Protein AF-A0A0Q4DIH9-F1 (afdb_monomer_lite)

Secondary structure (DSSP, 8-state):
----GGGSTTHHHHHHHHT------GGGGGG-THHHHHHHHHHHHHS-HHHHHHHHHHHHHHHHHHHHHHHHT-TTS-HHHHHHHHHHHHHIIIII-TTTHHHHHHHHHHHHHHHTT---GGGGGHHHH-GGGHHHHHHHHH-SS---HHHHHHHHHHHHHHHHHHTSGGGHHHHHHHHHHH-HHHHHHTT--HHHHHHHHHHHHHHHHHHHH-HHHHSSHHHHHHHHHHHHHHHH-HHHHHHHHHHHHHHHHH----S--TTHHHHHHHHHHHHHHHHHHHHHHHH--GGG--

pLDDT: mean 79.72, std 13.12, range [27.97, 95.06]

Radius of gyration: 20.09 Å; chains: 1; bounding box: 52×41×60 Å

Foldseek 3Di:
DPDPLVPAPCSVVLVVLLPDPDDDDPLVLQVQVPSSVQLVVLCVVPVDSVRSVVVLLVVQQVVLVVLLVVLCPDPLFAPLLSLVCCLPPSCCSNRHCSQQNNLLSLLLVQLLQLLVVHGDVVSVCSSSSHVLNVLSVVCVVQDLAADDPVLVVVLVVVVVVVVVVCPDPSNVVVVVVLCCQQPPVNVVVPDPDVVLVVVVVVLVVVLVVCCVQPVSLCRTRSNVSLVVVLVVCCVRGSVSSVVSCSSNSSSNSSNRHPDDTPCSVVSNVVSVVVSVVSCCVVVCVVPCPCVVVD

Structure (mmCIF, N/CA/C/O backbone):
data_AF-A0A0Q4DIH9-F1
#
_entry.id   AF-A0A0Q4DIH9-F1
#
loop_
_atom_site.group_PDB
_atom_site.id
_atom_site.type_symbol
_atom_site.label_atom_id
_atom_site.label_alt_id
_atom_site.label_comp_id
_atom_site.label_asym_id
_atom_site.label_entity_id
_atom_site.label_seq_id
_atom_site.pdbx_PDB_ins_code
_atom_site.Cartn_x
_atom_site.Cartn_y
_atom_site.Cartn_z
_atom_site.occupancy
_atom_site.B_iso_or_equiv
_atom_site.auth_seq_id
_atom_site.auth_comp_id
_atom_site.auth_asym_id
_atom_site.auth_atom_id
_atom_site.pdbx_PDB_model_num
ATOM 1 N N . MET A 1 1 ? -9.907 -10.651 -21.185 1.00 45.25 1 MET A N 1
ATOM 2 C CA . MET A 1 1 ? -9.807 -9.178 -21.120 1.00 45.25 1 MET A CA 1
ATOM 3 C C . MET A 1 1 ? -8.574 -8.772 -21.918 1.00 45.25 1 MET A C 1
ATOM 5 O O . MET A 1 1 ? -7.475 -9.070 -21.475 1.00 45.25 1 MET A O 1
ATOM 9 N N . TYR A 1 2 ? -8.739 -8.213 -23.121 1.00 49.97 2 TYR A N 1
ATOM 10 C CA . TYR A 1 2 ? -7.622 -7.632 -23.875 1.00 49.97 2 TYR A CA 1
ATOM 11 C C . TYR A 1 2 ? -7.426 -6.210 -23.349 1.00 49.97 2 TYR A C 1
ATOM 13 O O . TYR A 1 2 ? -8.190 -5.311 -23.691 1.00 49.97 2 TYR A O 1
ATOM 21 N N . VAL A 1 3 ? -6.485 -6.028 -22.424 1.00 56.38 3 VAL A N 1
ATOM 22 C CA . VAL A 1 3 ? -6.078 -4.688 -21.993 1.00 56.38 3 VAL A CA 1
ATOM 23 C C . VAL A 1 3 ? -4.979 -4.263 -22.962 1.00 56.38 3 VAL A C 1
ATOM 25 O O . VAL A 1 3 ? -3.927 -4.898 -22.940 1.00 56.38 3 VAL A O 1
ATOM 28 N N . PRO A 1 4 ? -5.193 -3.259 -23.833 1.00 66.31 4 PRO A N 1
ATOM 29 C CA . PRO A 1 4 ? -4.124 -2.747 -24.682 1.00 66.31 4 PRO A CA 1
ATOM 30 C C . PRO A 1 4 ? -3.031 -2.190 -23.767 1.00 66.31 4 PRO A C 1
ATOM 32 O O . PRO A 1 4 ? -3.212 -1.147 -23.135 1.00 66.31 4 PRO A O 1
ATOM 35 N N . ILE A 1 5 ? -1.937 -2.939 -23.638 1.00 70.31 5 ILE A N 1
ATOM 36 C CA . ILE A 1 5 ? -0.861 -2.688 -22.674 1.00 70.31 5 ILE A CA 1
ATOM 37 C C . ILE A 1 5 ? -0.244 -1.307 -22.904 1.00 70.31 5 ILE A C 1
ATOM 39 O O . ILE A 1 5 ? 0.128 -0.629 -21.949 1.00 70.31 5 ILE A O 1
ATOM 43 N N . GLU A 1 6 ? -0.227 -0.864 -24.160 1.00 71.69 6 GLU A N 1
ATOM 44 C CA . GLU A 1 6 ? 0.251 0.444 -24.595 1.00 71.69 6 GLU A CA 1
ATOM 45 C C . GLU A 1 6 ? -0.554 1.611 -23.999 1.00 71.69 6 GLU A C 1
ATOM 47 O O . GLU A 1 6 ? -0.061 2.732 -23.949 1.00 71.69 6 GLU A O 1
ATOM 52 N N . LYS A 1 7 ? -1.790 1.368 -23.537 1.00 69.06 7 LYS A N 1
ATOM 53 C CA . LYS A 1 7 ? -2.630 2.384 -22.881 1.00 69.06 7 LYS A CA 1
ATOM 54 C C . LYS A 1 7 ? -2.443 2.437 -21.363 1.00 69.06 7 LYS A C 1
ATOM 56 O O . LYS A 1 7 ? -3.123 3.222 -20.703 1.00 69.06 7 LYS A O 1
ATOM 61 N N . ASN A 1 8 ? -1.581 1.599 -20.785 1.00 70.38 8 ASN A N 1
ATOM 62 C CA . ASN A 1 8 ? -1.275 1.689 -19.362 1.00 70.38 8 ASN A CA 1
ATOM 63 C C . ASN A 1 8 ? -0.457 2.961 -19.080 1.00 70.38 8 ASN A C 1
ATOM 65 O O . ASN A 1 8 ? 0.531 3.231 -19.753 1.00 70.38 8 ASN A O 1
ATOM 69 N N . ALA A 1 9 ? -0.840 3.705 -18.043 1.00 67.69 9 ALA A N 1
ATOM 70 C CA . ALA A 1 9 ? -0.116 4.880 -17.568 1.00 67.69 9 ALA A CA 1
ATOM 71 C C . ALA A 1 9 ? 1.365 4.604 -17.231 1.00 67.69 9 ALA A C 1
ATOM 73 O O . ALA A 1 9 ? 2.198 5.481 -17.421 1.00 67.69 9 ALA A O 1
ATOM 74 N N . ASP A 1 10 ? 1.703 3.391 -16.780 1.00 70.31 10 ASP A N 1
ATOM 75 C CA . ASP A 1 10 ? 3.080 2.997 -16.447 1.00 70.31 10 ASP A CA 1
ATOM 76 C C . ASP A 1 10 ? 3.806 2.285 -17.610 1.00 70.31 10 ASP A C 1
ATOM 78 O O . ASP A 1 10 ? 4.927 1.801 -17.441 1.00 70.31 10 ASP A O 1
ATOM 82 N N . TYR A 1 11 ? 3.193 2.220 -18.799 1.00 73.12 11 TYR A N 1
ATOM 83 C CA . TYR A 1 11 ? 3.706 1.471 -19.947 1.00 73.12 11 TYR A CA 1
ATOM 84 C C . TYR A 1 11 ? 5.120 1.887 -20.371 1.00 73.12 11 TYR A C 1
ATOM 86 O O . TYR A 1 11 ? 6.000 1.034 -20.466 1.00 73.12 11 TYR A O 1
ATOM 94 N N . GLU A 1 12 ? 5.370 3.185 -20.564 1.00 70.06 12 GLU A N 1
ATOM 95 C CA . GLU A 1 12 ? 6.708 3.691 -20.913 1.00 70.06 12 GLU A CA 1
ATOM 96 C C . GLU A 1 12 ? 7.739 3.339 -19.835 1.00 70.06 12 GLU A C 1
ATOM 98 O O . GLU A 1 12 ? 8.869 2.949 -20.129 1.00 70.06 12 GLU A O 1
ATOM 103 N N . GLY A 1 13 ? 7.316 3.386 -18.568 1.00 72.25 13 GLY A N 1
ATOM 104 C CA . GLY A 1 13 ? 8.122 2.942 -17.441 1.00 72.25 13 GLY A CA 1
ATOM 105 C C . GLY A 1 13 ? 8.535 1.475 -17.563 1.00 72.25 13 GLY A C 1
ATOM 106 O O . GLY A 1 13 ? 9.668 1.150 -17.226 1.00 72.25 13 GLY A O 1
ATOM 107 N N . TYR A 1 14 ? 7.659 0.603 -18.067 1.00 75.94 14 TYR A N 1
ATOM 108 C CA . TYR A 1 14 ? 7.954 -0.814 -18.308 1.00 75.94 14 TYR A CA 1
ATOM 109 C C . TYR A 1 14 ? 8.863 -1.047 -19.514 1.00 75.94 14 TYR A C 1
ATOM 111 O O . TYR A 1 14 ? 9.762 -1.886 -19.434 1.00 75.94 14 TYR A O 1
ATOM 119 N N . VAL A 1 15 ? 8.681 -0.283 -20.594 1.00 74.69 15 VAL A N 1
ATOM 120 C CA . VAL A 1 15 ? 9.543 -0.352 -21.787 1.00 74.69 15 VAL A CA 1
ATOM 121 C C . VAL A 1 15 ? 10.984 0.063 -21.456 1.00 74.69 15 VAL A C 1
ATOM 123 O O . VAL A 1 15 ? 11.944 -0.535 -21.935 1.00 74.69 15 VAL A O 1
ATOM 126 N N . ASN A 1 16 ? 11.174 1.026 -20.555 1.00 74.50 16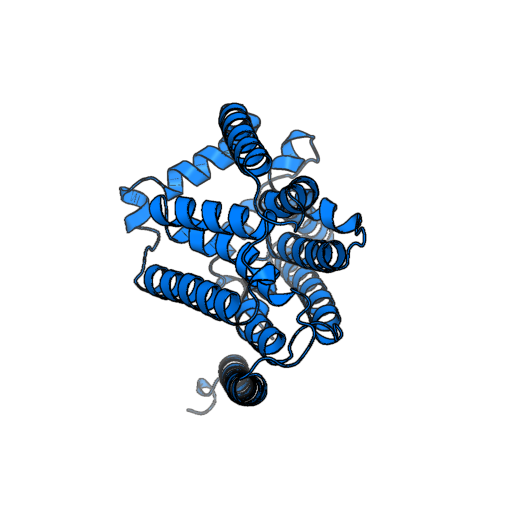 ASN A N 1
ATOM 127 C CA . ASN A 1 16 ? 12.518 1.448 -20.150 1.00 74.50 16 ASN A CA 1
ATOM 128 C C . ASN A 1 16 ? 13.324 0.342 -19.439 1.00 74.50 16 ASN A C 1
ATOM 130 O O . ASN A 1 16 ? 14.552 0.345 -19.503 1.00 74.50 16 ASN A O 1
ATOM 134 N N . PHE A 1 17 ? 12.662 -0.629 -18.799 1.00 71.25 17 PHE A N 1
ATOM 135 C CA . PHE A 1 17 ? 13.344 -1.783 -18.195 1.00 71.25 17 PHE A CA 1
ATOM 136 C C . PHE A 1 17 ? 13.747 -2.847 -19.210 1.00 71.25 17 PHE A C 1
ATOM 138 O O . PHE A 1 17 ? 14.588 -3.684 -18.900 1.00 71.25 17 PHE A O 1
ATOM 145 N N . THR A 1 18 ? 13.177 -2.831 -20.415 1.00 66.06 18 THR A N 1
ATOM 146 C CA . THR A 1 18 ? 13.419 -3.885 -21.406 1.00 66.06 18 THR A CA 1
ATOM 147 C C . THR A 1 18 ? 14.813 -3.809 -22.021 1.00 66.06 18 THR A C 1
ATOM 149 O O . THR A 1 18 ? 15.332 -4.811 -22.498 1.00 66.06 18 THR A O 1
ATOM 152 N N . PHE A 1 19 ? 15.445 -2.636 -21.961 1.00 65.00 19 PHE A N 1
ATOM 153 C CA . PHE A 1 19 ? 16.810 -2.413 -22.442 1.00 65.00 19 PHE A CA 1
ATOM 154 C C . PHE A 1 19 ? 17.869 -2.540 -21.337 1.00 65.00 19 PHE A C 1
ATOM 156 O O . PHE A 1 19 ? 19.054 -2.325 -21.588 1.00 65.00 19 PHE A O 1
ATOM 163 N N . GLN A 1 20 ? 17.465 -2.878 -20.108 1.00 65.69 20 GLN A N 1
ATOM 164 C CA . GLN A 1 20 ? 18.384 -3.056 -18.990 1.00 65.69 20 GLN A CA 1
ATOM 165 C C . GLN A 1 20 ? 18.729 -4.539 -18.832 1.00 65.69 20 GLN A C 1
ATOM 167 O O . GLN A 1 20 ? 17.926 -5.339 -18.345 1.00 65.69 20 GLN A O 1
ATOM 172 N N . ASN A 1 21 ? 19.960 -4.908 -19.200 1.00 63.50 21 ASN A N 1
ATOM 173 C CA . ASN A 1 21 ? 20.512 -6.210 -18.839 1.00 63.50 21 ASN A CA 1
ATOM 174 C C . ASN A 1 21 ? 20.638 -6.280 -17.316 1.00 63.50 21 ASN A C 1
ATOM 176 O O . ASN A 1 21 ? 21.511 -5.659 -16.711 1.00 63.50 21 ASN A O 1
ATOM 180 N N . TYR A 1 22 ? 19.715 -7.008 -16.695 1.00 65.62 22 TYR A N 1
ATOM 181 C CA . TYR A 1 22 ? 19.663 -7.126 -15.250 1.00 65.62 22 TYR A CA 1
ATOM 182 C C . TYR A 1 22 ? 20.579 -8.257 -14.780 1.00 65.62 22 TYR A C 1
ATOM 184 O O . TYR A 1 22 ? 20.315 -9.431 -15.051 1.00 65.62 22 TYR A O 1
ATOM 192 N N . HIS A 1 23 ? 21.618 -7.902 -14.027 1.00 66.06 23 HIS A N 1
ATOM 193 C CA . HIS A 1 23 ? 22.456 -8.843 -13.291 1.00 66.06 23 HIS A CA 1
ATOM 194 C C . HIS A 1 23 ? 22.128 -8.756 -11.800 1.00 66.06 23 HIS A C 1
ATOM 196 O O . HIS A 1 23 ? 21.978 -7.667 -11.244 1.00 66.06 23 HIS A O 1
ATOM 202 N N . PHE A 1 24 ? 21.985 -9.911 -11.145 1.00 65.81 24 PHE A N 1
ATOM 203 C CA . PHE A 1 24 ? 21.699 -9.945 -9.715 1.00 65.81 24 PHE A CA 1
ATOM 204 C C . PHE A 1 24 ? 22.951 -9.542 -8.925 1.00 65.81 24 PHE A C 1
ATOM 206 O O . PHE A 1 24 ? 23.850 -10.347 -8.700 1.00 65.81 24 PHE A O 1
ATOM 213 N N . GLU A 1 25 ? 22.995 -8.282 -8.503 1.00 71.81 25 GLU A N 1
ATOM 214 C CA . GLU A 1 25 ? 24.029 -7.722 -7.631 1.00 71.81 25 GLU A CA 1
ATOM 215 C C . GLU A 1 25 ? 23.433 -7.292 -6.286 1.00 71.81 25 GLU A C 1
ATOM 217 O O . GLU A 1 25 ? 22.249 -6.981 -6.186 1.00 71.81 25 GLU A O 1
ATOM 222 N N . LEU A 1 26 ? 24.237 -7.183 -5.228 1.00 65.81 26 LEU A N 1
ATOM 223 C CA . LEU A 1 26 ? 23.725 -6.776 -3.910 1.00 65.81 26 LEU A CA 1
ATOM 224 C C . LEU A 1 26 ? 23.048 -5.388 -3.941 1.00 65.81 26 LEU A C 1
ATOM 226 O O . LEU A 1 26 ? 22.044 -5.159 -3.270 1.00 65.81 26 LEU A O 1
ATOM 230 N N . LYS A 1 27 ? 23.555 -4.485 -4.789 1.00 63.78 27 LYS A N 1
ATOM 231 C CA . LYS A 1 27 ? 22.980 -3.151 -5.041 1.00 63.78 27 LYS A CA 1
ATOM 232 C C . LYS A 1 27 ? 21.608 -3.232 -5.713 1.00 63.78 27 LYS A C 1
ATOM 234 O O . LYS A 1 27 ? 20.743 -2.399 -5.463 1.00 63.78 27 LYS A O 1
ATOM 239 N N . SER A 1 28 ? 21.401 -4.271 -6.517 1.00 64.62 28 SER A N 1
ATOM 240 C CA . SER A 1 28 ? 20.190 -4.474 -7.305 1.00 64.62 28 SER A CA 1
ATOM 241 C C . SER A 1 28 ? 18.970 -4.860 -6.446 1.00 64.62 28 SER A C 1
ATOM 243 O O . SER A 1 28 ? 17.827 -4.596 -6.809 1.00 64.62 28 SER A O 1
ATOM 245 N N . ILE A 1 29 ? 19.201 -5.363 -5.224 1.00 67.62 29 ILE A N 1
ATOM 246 C CA . ILE A 1 29 ? 18.146 -5.609 -4.224 1.00 67.62 29 ILE A CA 1
ATOM 247 C C . ILE A 1 29 ? 17.411 -4.307 -3.858 1.00 67.62 29 ILE A C 1
ATOM 249 O O . ILE A 1 29 ? 16.200 -4.312 -3.647 1.00 67.62 29 ILE A O 1
ATOM 253 N N . PHE A 1 30 ? 18.121 -3.176 -3.832 1.00 62.78 30 PHE A N 1
ATOM 254 C CA . PHE A 1 30 ? 17.555 -1.864 -3.504 1.00 62.78 30 PHE A CA 1
ATOM 255 C C . PHE A 1 30 ? 16.935 -1.150 -4.718 1.00 62.78 30 PHE A C 1
ATOM 257 O O . PHE A 1 30 ? 16.317 -0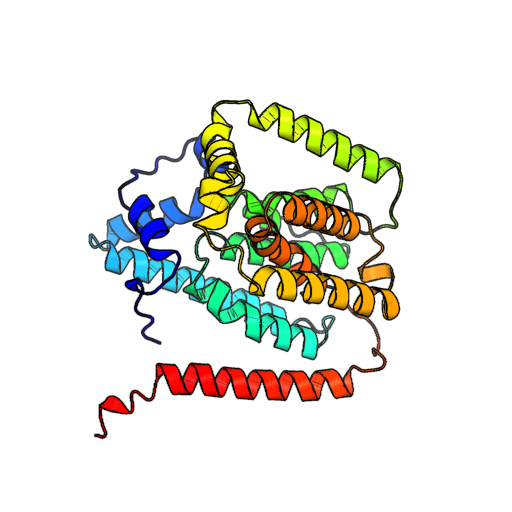.093 -4.566 1.00 62.78 30 PHE A O 1
ATOM 264 N N . SER A 1 31 ? 17.067 -1.724 -5.919 1.00 61.31 31 SER A N 1
ATOM 265 C CA . SER A 1 31 ? 16.578 -1.160 -7.181 1.00 61.31 31 SER A CA 1
ATOM 266 C C . SER A 1 31 ? 15.328 -1.862 -7.725 1.00 61.31 31 SER A C 1
ATOM 268 O O . SER A 1 31 ? 15.080 -1.793 -8.924 1.00 61.31 31 SER A O 1
ATOM 270 N N . GLU A 1 32 ? 14.530 -2.507 -6.860 1.00 69.88 32 GLU A N 1
ATOM 271 C CA . GLU A 1 32 ? 13.291 -3.224 -7.228 1.00 69.88 32 GLU A CA 1
ATOM 272 C C . GLU A 1 32 ? 13.553 -4.418 -8.182 1.00 69.88 32 GLU A C 1
ATOM 274 O O . GLU A 1 32 ? 13.127 -4.410 -9.340 1.00 69.88 32 GLU A O 1
ATOM 279 N N . PRO A 1 33 ? 14.251 -5.473 -7.720 1.00 71.50 33 PRO A N 1
ATOM 280 C CA . PRO A 1 33 ? 14.844 -6.495 -8.586 1.00 71.50 33 PRO A CA 1
ATOM 281 C C . PRO A 1 33 ? 13.804 -7.393 -9.277 1.00 71.50 33 PRO A C 1
ATOM 283 O O . PRO A 1 33 ? 14.079 -7.991 -10.314 1.00 71.50 33 PRO A O 1
ATOM 286 N N . TYR A 1 34 ? 12.597 -7.499 -8.713 1.00 78.19 34 TYR A N 1
ATOM 287 C CA . TYR A 1 34 ? 11.561 -8.433 -9.154 1.00 78.19 34 TYR A CA 1
ATOM 288 C C . TYR A 1 34 ? 11.105 -8.202 -10.595 1.00 78.19 34 TYR A C 1
ATOM 290 O O . TYR A 1 34 ? 11.066 -9.141 -11.390 1.00 78.19 34 TYR A O 1
ATOM 298 N N . PHE A 1 35 ? 10.747 -6.963 -10.937 1.00 82.12 35 PHE A N 1
ATOM 299 C CA . PHE A 1 35 ? 10.139 -6.683 -12.235 1.00 82.12 35 PHE A CA 1
ATOM 300 C C . PHE A 1 35 ? 11.129 -6.893 -13.394 1.00 82.12 35 PHE A C 1
ATOM 302 O O . PHE A 1 35 ? 10.786 -7.644 -14.309 1.00 82.12 35 PHE A O 1
ATOM 309 N N . PRO A 1 36 ? 12.364 -6.346 -13.350 1.00 80.62 36 PRO A N 1
ATOM 310 C CA . PRO A 1 36 ? 13.363 -6.605 -14.386 1.00 80.62 36 PRO A CA 1
ATOM 311 C C . PRO A 1 36 ? 13.749 -8.083 -14.482 1.00 80.62 36 PRO A C 1
ATOM 313 O O . PRO A 1 36 ? 13.925 -8.600 -15.582 1.00 80.62 36 PRO A O 1
ATOM 316 N N . LEU A 1 37 ? 13.840 -8.792 -13.350 1.00 83.38 37 LEU A N 1
ATOM 317 C CA . LEU A 1 37 ? 14.213 -10.206 -13.334 1.00 83.38 37 LEU A CA 1
ATOM 318 C C . LEU A 1 37 ? 13.170 -11.078 -14.037 1.00 83.38 37 LEU A C 1
ATOM 320 O O . LEU A 1 37 ? 13.535 -11.912 -14.865 1.00 83.38 37 LEU A O 1
ATOM 324 N N . ILE A 1 38 ? 11.879 -10.879 -13.752 1.00 85.81 38 ILE A N 1
ATOM 325 C CA . ILE A 1 38 ? 10.817 -11.631 -14.434 1.00 85.81 38 ILE A CA 1
ATOM 326 C C . ILE A 1 38 ? 10.734 -11.228 -15.901 1.00 85.81 38 ILE A C 1
ATOM 328 O O . ILE A 1 38 ? 10.637 -12.110 -16.752 1.00 85.81 38 ILE A O 1
ATOM 332 N N . LEU A 1 39 ? 10.804 -9.931 -16.211 1.00 86.94 39 LEU A N 1
ATOM 333 C CA . LEU A 1 39 ? 10.743 -9.457 -17.592 1.00 86.94 39 LEU A CA 1
ATOM 334 C C . LEU A 1 39 ? 11.872 -10.065 -18.437 1.00 86.94 39 LEU A C 1
ATOM 336 O O . LEU A 1 39 ? 11.596 -10.632 -19.491 1.00 86.94 39 LEU A O 1
ATOM 340 N N . ASN A 1 40 ? 13.111 -10.044 -17.941 1.00 85.31 40 ASN A N 1
ATOM 341 C CA . ASN A 1 40 ? 14.264 -10.624 -18.633 1.00 85.31 40 ASN A CA 1
ATOM 342 C C . ASN A 1 40 ? 14.168 -12.150 -18.741 1.00 85.31 40 ASN A C 1
ATOM 344 O O . ASN A 1 40 ? 14.503 -12.717 -19.782 1.00 85.31 40 ASN A O 1
ATOM 348 N N . ALA A 1 41 ? 13.666 -12.826 -17.702 1.00 87.62 41 ALA A N 1
ATOM 349 C CA . ALA A 1 41 ? 13.411 -14.261 -17.762 1.00 87.62 41 ALA A CA 1
ATOM 350 C C . ALA A 1 41 ? 12.379 -14.600 -18.847 1.00 87.62 41 ALA A C 1
ATOM 352 O O . ALA A 1 41 ? 12.625 -15.488 -19.657 1.00 87.62 41 ALA A O 1
ATOM 353 N N . MET A 1 42 ? 11.255 -13.880 -18.909 1.00 90.00 42 MET A N 1
ATOM 354 C CA . MET A 1 42 ? 10.220 -14.094 -19.926 1.00 90.00 42 MET A CA 1
ATOM 355 C C . MET A 1 42 ? 10.712 -13.730 -21.329 1.00 90.00 42 MET A C 1
ATOM 357 O O . MET A 1 42 ? 10.411 -14.442 -22.287 1.00 90.00 42 MET A O 1
ATOM 361 N N . PHE A 1 43 ? 11.514 -12.672 -21.460 1.00 88.62 43 PHE A N 1
ATOM 362 C CA . PHE A 1 43 ? 12.126 -12.283 -22.727 1.00 88.62 43 PHE A CA 1
ATOM 363 C C . PHE A 1 43 ? 13.069 -13.365 -23.260 1.00 88.62 43 PHE A C 1
ATOM 365 O O . PHE A 1 43 ? 13.009 -13.694 -24.440 1.00 88.62 43 PHE A O 1
ATOM 372 N N . LYS A 1 44 ? 13.855 -14.014 -22.389 1.00 88.00 44 LYS A N 1
ATOM 373 C CA . LYS A 1 44 ? 14.716 -15.142 -22.779 1.00 88.00 44 LYS A CA 1
ATOM 374 C C . LYS A 1 44 ? 13.938 -16.284 -23.451 1.00 88.00 44 LYS A C 1
ATOM 376 O O . LYS A 1 44 ? 14.481 -16.935 -24.341 1.00 88.00 44 LYS A O 1
ATOM 381 N N . TYR A 1 45 ? 12.690 -16.528 -23.049 1.00 89.00 45 TYR A N 1
ATOM 382 C CA . TYR A 1 45 ? 11.851 -17.578 -23.641 1.00 89.00 45 TYR A CA 1
ATOM 383 C C . TYR A 1 45 ? 11.050 -17.109 -24.858 1.00 89.00 45 TYR A C 1
ATOM 385 O O . TYR A 1 45 ? 10.871 -17.877 -25.795 1.00 89.00 45 TYR A O 1
ATOM 393 N N . THR A 1 46 ? 10.552 -15.873 -24.840 1.00 89.69 46 THR A N 1
ATOM 394 C CA . THR A 1 46 ? 9.643 -15.356 -25.878 1.00 89.69 46 THR A CA 1
ATOM 395 C C . THR A 1 46 ? 10.370 -14.713 -27.054 1.00 89.69 46 THR A C 1
ATOM 397 O O . THR A 1 46 ? 9.838 -14.718 -28.157 1.00 89.69 46 THR A O 1
ATOM 400 N N . GLN A 1 47 ? 11.564 -14.153 -26.828 1.00 88.06 47 GLN A N 1
ATOM 401 C CA . GLN A 1 47 ? 12.331 -13.358 -27.799 1.00 88.06 47 GLN A CA 1
ATOM 402 C C . GLN A 1 47 ? 11.545 -12.168 -28.393 1.00 88.06 47 GLN A C 1
ATOM 404 O O . GLN A 1 47 ? 11.947 -11.578 -29.391 1.00 88.06 47 GLN A O 1
ATOM 409 N N . ASP A 1 48 ? 10.438 -11.781 -27.752 1.00 88.19 48 ASP A N 1
ATOM 410 C CA . ASP A 1 48 ? 9.560 -10.680 -28.134 1.00 88.19 48 ASP A CA 1
ATOM 411 C C . ASP A 1 48 ? 9.160 -9.928 -26.861 1.00 88.19 48 ASP A C 1
ATOM 413 O O . ASP A 1 48 ? 8.605 -10.496 -25.917 1.00 88.19 48 ASP A O 1
ATOM 417 N N . TRP A 1 49 ? 9.452 -8.630 -26.812 1.00 83.19 49 TRP A N 1
ATOM 418 C CA . TRP A 1 49 ? 9.233 -7.833 -25.609 1.00 83.19 49 TRP A CA 1
ATOM 419 C C . TRP A 1 49 ? 7.752 -7.625 -25.276 1.00 83.19 49 TRP A C 1
ATOM 421 O O . TRP A 1 49 ? 7.403 -7.547 -24.096 1.00 83.19 49 TRP A O 1
ATOM 431 N N . LYS A 1 50 ? 6.865 -7.564 -26.277 1.00 85.25 50 LYS A N 1
ATOM 432 C CA . LYS A 1 50 ? 5.420 -7.454 -26.043 1.00 85.25 50 LYS A CA 1
ATOM 433 C C . LYS A 1 50 ? 4.903 -8.742 -25.431 1.00 85.25 50 LYS A C 1
ATOM 435 O O . LYS A 1 50 ? 4.094 -8.697 -24.507 1.00 85.25 50 LYS A O 1
ATOM 440 N N . GLN A 1 51 ? 5.367 -9.889 -25.918 1.00 88.06 51 GLN A N 1
ATOM 441 C CA . GLN A 1 51 ? 5.007 -11.188 -25.355 1.00 88.06 51 GLN A CA 1
ATOM 442 C C . GLN A 1 51 ? 5.579 -11.372 -23.944 1.00 88.06 51 GLN A C 1
ATOM 444 O O . GLN A 1 51 ? 4.853 -11.799 -23.046 1.00 88.06 51 GLN A O 1
ATOM 449 N N . ALA A 1 52 ? 6.831 -10.971 -23.709 1.00 88.50 52 ALA A N 1
ATOM 450 C CA . ALA A 1 52 ? 7.437 -10.983 -22.380 1.00 88.50 52 ALA A CA 1
ATOM 451 C C . ALA A 1 52 ? 6.656 -10.110 -21.387 1.00 88.50 52 ALA A C 1
ATOM 453 O O . ALA A 1 52 ? 6.352 -10.544 -20.275 1.00 88.50 52 ALA A O 1
ATOM 454 N N . LEU A 1 53 ? 6.270 -8.899 -21.800 1.00 86.44 53 LEU A N 1
ATOM 455 C CA . LEU A 1 53 ? 5.471 -8.000 -20.976 1.00 86.44 53 LEU A CA 1
ATOM 456 C C . LEU A 1 53 ? 4.079 -8.589 -20.708 1.00 86.44 53 LEU A C 1
ATOM 458 O O . LEU A 1 53 ? 3.660 -8.629 -19.554 1.00 86.44 53 LEU A O 1
ATOM 462 N N . ASN A 1 54 ? 3.396 -9.135 -21.721 1.00 86.25 54 ASN A N 1
ATOM 463 C CA . ASN A 1 54 ? 2.131 -9.866 -21.547 1.00 86.25 54 ASN A CA 1
ATOM 464 C C . ASN A 1 54 ? 2.242 -10.992 -20.504 1.00 86.25 54 ASN A C 1
ATOM 466 O O . ASN A 1 54 ? 1.351 -11.150 -19.667 1.00 86.25 54 ASN A O 1
ATOM 470 N N . ALA A 1 55 ? 3.343 -11.747 -20.505 1.00 87.94 55 ALA A N 1
ATOM 471 C CA . ALA A 1 55 ? 3.590 -12.772 -19.496 1.00 87.94 55 ALA A CA 1
ATOM 472 C C . ALA A 1 55 ? 3.728 -12.174 -18.083 1.00 87.94 55 ALA A C 1
ATOM 474 O O . ALA A 1 55 ? 3.156 -12.714 -17.135 1.00 87.94 55 ALA A O 1
ATOM 475 N N . VAL A 1 56 ? 4.401 -11.028 -17.924 1.00 88.44 56 VAL A N 1
ATOM 476 C CA . VAL A 1 56 ? 4.471 -10.310 -16.634 1.00 88.44 56 VAL A CA 1
ATOM 477 C C . VAL A 1 56 ? 3.080 -9.869 -16.166 1.00 88.44 56 VAL A C 1
ATOM 479 O O . VAL A 1 56 ? 2.732 -10.075 -15.000 1.00 88.44 56 VAL A O 1
ATOM 482 N N . TYR A 1 57 ? 2.257 -9.319 -17.065 1.00 86.62 57 TYR A N 1
ATOM 483 C CA . TYR A 1 57 ? 0.858 -8.984 -16.775 1.00 86.62 57 TYR A CA 1
ATOM 484 C C . TYR A 1 57 ? 0.076 -10.208 -16.294 1.00 86.62 57 TYR A C 1
ATOM 486 O O . TYR A 1 57 ? -0.654 -10.128 -15.307 1.00 86.62 57 TYR A O 1
ATOM 494 N N . PHE A 1 58 ? 0.252 -11.352 -16.954 1.00 87.56 58 PHE A N 1
ATOM 495 C CA . PHE A 1 58 ? -0.416 -12.592 -16.578 1.00 87.56 58 PHE A CA 1
ATOM 496 C C . PHE A 1 58 ? 0.028 -13.106 -15.199 1.00 87.56 58 PHE A C 1
ATOM 498 O O . PHE A 1 58 ? -0.817 -13.434 -14.366 1.00 87.56 58 PHE A O 1
ATOM 505 N N . ILE A 1 59 ? 1.332 -13.104 -14.904 1.00 89.44 59 ILE A N 1
ATOM 506 C CA . ILE A 1 59 ? 1.867 -13.479 -13.582 1.00 89.44 59 ILE A CA 1
ATOM 507 C C . ILE A 1 59 ? 1.287 -12.575 -12.490 1.00 89.44 59 ILE A C 1
ATOM 509 O O . ILE A 1 59 ? 0.856 -13.044 -11.430 1.00 89.44 59 ILE A O 1
ATOM 513 N N . ASN A 1 60 ? 1.237 -11.270 -12.750 1.00 89.06 60 ASN A N 1
ATOM 514 C CA . ASN A 1 60 ? 0.685 -10.311 -11.809 1.00 89.06 60 ASN A CA 1
ATOM 515 C C . ASN A 1 60 ? -0.838 -10.466 -11.640 1.00 89.06 60 ASN A C 1
ATOM 517 O O . ASN A 1 60 ? -1.348 -10.354 -10.524 1.00 89.06 60 ASN A O 1
ATOM 521 N N . PHE A 1 61 ? -1.563 -10.820 -12.704 1.00 89.50 61 PHE A N 1
ATOM 522 C CA . PHE A 1 61 ? -2.979 -11.180 -12.639 1.00 89.50 61 PHE A CA 1
ATOM 523 C C . PHE A 1 61 ? -3.236 -12.414 -11.771 1.00 89.50 61 PHE A C 1
ATOM 525 O O . PHE A 1 61 ? -4.135 -12.397 -10.924 1.00 89.50 61 PHE A O 1
ATOM 532 N N . LEU A 1 62 ? -2.427 -13.466 -11.922 1.00 91.50 62 LEU A N 1
ATOM 533 C CA . LEU A 1 62 ? -2.516 -14.658 -11.075 1.00 91.50 62 LEU A CA 1
ATOM 534 C C . LEU A 1 62 ? -2.238 -14.313 -9.609 1.00 91.50 62 LEU A C 1
ATOM 536 O O . LEU A 1 62 ? -3.006 -14.693 -8.726 1.00 91.50 62 LEU A O 1
ATOM 540 N N . SER A 1 63 ? -1.191 -13.526 -9.358 1.00 90.75 63 SER A N 1
ATOM 541 C CA . SER A 1 63 ? -0.805 -13.084 -8.012 1.00 90.75 63 SER A CA 1
ATOM 542 C C . SER A 1 63 ? -1.911 -12.254 -7.350 1.00 90.75 63 SER A C 1
ATOM 544 O O . SER A 1 63 ? -2.276 -12.498 -6.197 1.00 90.75 63 SER A O 1
ATOM 546 N N . SER A 1 64 ? -2.513 -11.335 -8.110 1.00 92.12 64 SER A N 1
ATOM 547 C CA . SER A 1 64 ? -3.665 -10.535 -7.683 1.00 92.12 64 SER A CA 1
ATOM 548 C C . SER A 1 64 ? -4.862 -11.424 -7.356 1.00 92.12 64 SER A C 1
ATOM 550 O O . SER A 1 64 ? -5.470 -11.290 -6.295 1.00 92.12 64 SER A O 1
ATOM 552 N N . SER A 1 65 ? -5.171 -12.387 -8.223 1.00 91.88 65 SER A N 1
ATOM 553 C CA . SER A 1 65 ? -6.280 -13.324 -8.021 1.00 91.88 65 SER A CA 1
ATOM 554 C C . SER A 1 65 ? -6.102 -14.140 -6.740 1.00 91.88 65 SER A C 1
ATOM 556 O O . SER A 1 65 ? -7.025 -14.211 -5.931 1.00 91.88 65 SER A O 1
ATOM 558 N N . VAL A 1 66 ? -4.902 -14.677 -6.493 1.00 94.56 66 VAL A N 1
ATOM 559 C CA . VAL A 1 66 ? -4.580 -15.395 -5.247 1.00 94.56 66 VAL A CA 1
ATOM 560 C C . VAL A 1 66 ? -4.803 -14.503 -4.025 1.00 94.56 66 VAL A C 1
ATOM 562 O O . VAL A 1 66 ? -5.441 -14.935 -3.060 1.00 94.56 66 VAL A O 1
ATOM 565 N N . PHE A 1 67 ? -4.336 -13.252 -4.067 1.00 94.56 67 PHE A N 1
ATOM 566 C CA . PHE A 1 67 ? -4.525 -12.298 -2.977 1.00 94.56 67 PHE A CA 1
ATOM 567 C C . PHE A 1 67 ? -6.013 -12.019 -2.705 1.00 94.56 67 PHE A C 1
ATOM 569 O O . PHE A 1 67 ? -6.460 -12.139 -1.563 1.00 94.56 67 PHE A O 1
ATOM 576 N N . TYR A 1 68 ? -6.813 -11.694 -3.726 1.00 93.88 68 TYR A N 1
ATOM 577 C CA . TYR A 1 68 ? -8.227 -11.361 -3.516 1.00 93.88 68 TYR A CA 1
ATOM 578 C C . TYR A 1 68 ? -9.078 -12.569 -3.137 1.00 93.88 68 TYR A C 1
ATOM 580 O O . TYR A 1 68 ? -9.983 -12.423 -2.316 1.00 93.88 68 TYR A O 1
ATOM 588 N N . ILE A 1 69 ? -8.767 -13.763 -3.651 1.00 94.56 69 ILE A N 1
ATOM 589 C CA . ILE A 1 69 ? -9.394 -15.009 -3.199 1.00 94.56 69 ILE A CA 1
ATOM 590 C C . ILE A 1 69 ? -9.094 -15.212 -1.711 1.00 94.56 69 ILE A C 1
ATOM 592 O O . ILE A 1 69 ? -10.015 -15.366 -0.906 1.00 94.56 69 ILE A O 1
ATOM 596 N N . TRP A 1 70 ? -7.821 -15.137 -1.308 1.00 95.06 70 TRP A N 1
ATOM 597 C CA . TRP A 1 70 ? -7.440 -15.236 0.102 1.00 95.06 70 TRP A CA 1
ATOM 598 C C . TRP A 1 70 ? -8.163 -14.204 0.975 1.00 95.06 70 TRP A C 1
ATOM 600 O O . TRP A 1 70 ? -8.631 -14.552 2.067 1.00 95.06 70 TRP A O 1
ATOM 610 N N . PHE A 1 71 ? -8.265 -12.961 0.499 1.00 94.31 71 PHE A N 1
ATOM 611 C CA . PHE A 1 71 ? -8.891 -11.848 1.204 1.00 94.31 71 PHE A CA 1
ATOM 612 C C . PHE A 1 71 ? -10.410 -12.038 1.338 1.00 94.31 71 PHE A C 1
ATOM 614 O O . PHE A 1 71 ? -10.976 -11.820 2.415 1.00 94.31 71 PHE A O 1
ATOM 621 N N . ALA A 1 72 ? -11.068 -12.546 0.292 1.00 92.88 72 ALA A N 1
ATOM 622 C CA . ALA A 1 72 ? -12.488 -12.885 0.301 1.00 92.88 72 ALA A CA 1
ATOM 623 C C . ALA A 1 72 ? -12.820 -13.897 1.410 1.00 92.88 72 ALA A C 1
ATOM 625 O O . ALA A 1 72 ? -13.789 -13.698 2.151 1.00 92.88 72 ALA A O 1
ATOM 626 N N . TYR A 1 73 ? -11.965 -14.903 1.618 1.00 93.81 73 TYR A N 1
ATOM 627 C CA . TYR A 1 73 ? -12.155 -15.934 2.645 1.00 93.81 73 TYR A CA 1
ATOM 628 C C . TYR A 1 73 ? -11.870 -15.484 4.093 1.00 93.81 73 TYR A C 1
ATOM 630 O O . TYR A 1 73 ? -12.187 -16.222 5.029 1.00 93.81 73 TYR A O 1
ATOM 638 N N . ARG A 1 74 ? -11.316 -14.285 4.337 1.00 92.06 74 ARG A N 1
ATOM 639 C CA . ARG A 1 74 ? -11.021 -13.811 5.708 1.00 92.06 74 ARG A CA 1
ATOM 640 C C . ARG A 1 74 ? -12.298 -13.452 6.474 1.00 92.06 74 ARG A C 1
ATOM 642 O O . ARG A 1 74 ? -12.878 -12.398 6.238 1.00 92.06 74 ARG A O 1
ATOM 649 N N . ARG A 1 75 ? -12.754 -14.286 7.409 1.00 87.62 75 ARG A N 1
ATOM 650 C CA . ARG A 1 75 ? -14.002 -14.033 8.167 1.00 87.62 75 ARG A CA 1
ATOM 651 C C . ARG A 1 75 ? -13.916 -12.838 9.124 1.00 87.62 75 ARG A C 1
ATOM 653 O O . ARG A 1 75 ? -14.933 -12.209 9.391 1.00 87.62 75 ARG A O 1
ATOM 660 N N . ASP A 1 76 ? -12.711 -12.499 9.571 1.00 87.38 76 ASP A N 1
ATOM 661 C CA . ASP A 1 76 ? -12.467 -11.436 10.557 1.00 87.38 76 ASP A CA 1
ATOM 662 C C . ASP A 1 76 ? -12.493 -10.021 9.951 1.00 87.38 76 ASP A C 1
ATOM 664 O O . ASP A 1 76 ? -12.453 -9.022 10.669 1.00 87.38 76 ASP A O 1
ATOM 668 N N . VAL A 1 77 ? -12.593 -9.923 8.623 1.00 88.62 77 VAL A N 1
ATOM 669 C CA . VAL A 1 77 ? -12.657 -8.662 7.878 1.00 88.62 77 VAL A CA 1
ATOM 670 C C . VAL A 1 77 ? -14.087 -8.400 7.409 1.00 88.62 77 VAL A C 1
ATOM 672 O O . VAL A 1 77 ? -14.772 -9.294 6.902 1.00 88.62 77 VAL A O 1
ATOM 675 N N . LYS A 1 78 ? -14.538 -7.146 7.524 1.00 87.12 78 LYS A N 1
ATOM 676 C CA . LYS A 1 78 ? -15.890 -6.741 7.120 1.00 87.12 78 LYS A CA 1
ATOM 677 C C . LYS A 1 78 ? -16.113 -6.863 5.622 1.00 87.12 78 LYS A C 1
ATOM 679 O O . LYS A 1 78 ? -15.277 -6.470 4.818 1.00 87.12 78 LYS A O 1
ATOM 684 N N . TYR A 1 79 ? -17.299 -7.342 5.259 1.00 88.25 79 TYR A N 1
ATOM 685 C CA . TYR A 1 79 ? -17.679 -7.569 3.869 1.00 88.25 79 TYR A CA 1
ATOM 686 C C . TYR A 1 79 ? -17.628 -6.290 3.022 1.00 88.25 79 TYR A C 1
ATOM 688 O O . TYR A 1 79 ? -16.964 -6.278 1.991 1.00 88.25 79 TYR A O 1
ATOM 696 N N . TRP A 1 80 ? -18.229 -5.189 3.486 1.00 84.75 80 TRP A N 1
ATOM 697 C CA . TRP A 1 80 ? -18.176 -3.916 2.762 1.00 84.75 80 TRP A CA 1
ATOM 698 C C . TRP A 1 80 ? -16.754 -3.372 2.569 1.00 84.75 80 TRP A C 1
ATOM 700 O O . TRP A 1 80 ? -16.470 -2.790 1.528 1.00 84.75 80 TRP A O 1
ATOM 710 N N . ILE A 1 81 ? -15.849 -3.600 3.529 1.00 87.31 81 ILE A N 1
ATOM 711 C CA . ILE A 1 81 ? -14.435 -3.219 3.407 1.00 87.31 81 ILE A CA 1
ATOM 712 C C . ILE A 1 81 ? -13.772 -4.031 2.295 1.00 87.31 81 ILE A C 1
ATOM 714 O O . ILE A 1 81 ? -13.034 -3.472 1.487 1.00 87.31 81 ILE A O 1
ATOM 718 N N . LYS A 1 82 ? -14.075 -5.334 2.210 1.00 90.12 82 LYS A N 1
ATOM 719 C CA . LYS A 1 82 ? -13.562 -6.184 1.131 1.00 90.12 82 LYS A CA 1
ATOM 720 C C . LYS A 1 82 ? -14.029 -5.716 -0.234 1.00 90.12 82 LYS A C 1
ATOM 722 O O . LYS A 1 82 ? -13.218 -5.635 -1.148 1.00 90.12 82 LYS A O 1
ATOM 727 N N . ILE A 1 83 ? -15.319 -5.401 -0.348 1.00 86.38 83 ILE A N 1
ATOM 728 C CA . ILE A 1 83 ? -15.904 -4.902 -1.589 1.00 86.38 83 ILE A CA 1
ATOM 729 C C . ILE A 1 83 ? -15.257 -3.581 -1.992 1.00 86.38 83 ILE A C 1
ATOM 731 O O . ILE A 1 83 ? -14.792 -3.462 -3.120 1.00 86.38 83 ILE A O 1
ATOM 735 N N . LEU A 1 84 ? -15.206 -2.613 -1.073 1.00 83.38 84 LEU A N 1
ATOM 736 C CA . LEU A 1 84 ? -14.591 -1.310 -1.307 1.00 83.38 84 LEU A CA 1
ATOM 737 C C . LEU A 1 84 ? -13.150 -1.486 -1.790 1.00 83.38 84 LEU A C 1
ATOM 739 O O . LEU A 1 84 ? -12.767 -0.953 -2.827 1.00 83.38 84 LEU A O 1
ATOM 743 N N . PHE A 1 85 ? -12.364 -2.276 -1.061 1.00 88.12 85 PHE A N 1
ATOM 744 C CA . PHE A 1 85 ? -10.978 -2.511 -1.417 1.00 88.12 85 PHE A CA 1
ATOM 745 C C . PHE A 1 85 ? -10.859 -3.167 -2.793 1.00 88.12 85 PHE A C 1
ATOM 747 O O . PHE A 1 85 ? -10.143 -2.643 -3.639 1.00 88.12 85 PHE A O 1
ATOM 754 N N . PHE A 1 86 ? -11.595 -4.248 -3.058 1.00 88.44 86 PHE A N 1
ATOM 755 C CA . PHE A 1 86 ? -11.591 -4.926 -4.356 1.00 88.44 86 PHE A CA 1
ATOM 756 C C . PHE A 1 86 ? -11.954 -3.972 -5.499 1.00 88.44 86 PHE A C 1
ATOM 758 O O . PHE A 1 86 ? -11.219 -3.878 -6.477 1.00 88.44 86 PHE A O 1
ATOM 765 N N . ALA A 1 87 ? -13.031 -3.208 -5.343 1.00 81.44 87 ALA A N 1
ATOM 766 C CA . ALA A 1 87 ? -13.537 -2.301 -6.363 1.00 81.44 87 ALA A CA 1
ATOM 767 C C . ALA A 1 87 ? -12.520 -1.222 -6.775 1.00 81.44 87 ALA A C 1
ATOM 769 O O . ALA A 1 87 ? -12.409 -0.906 -7.957 1.00 81.44 87 ALA A O 1
ATOM 770 N N . PHE A 1 88 ? -11.756 -0.686 -5.820 1.00 76.94 88 PHE A N 1
ATOM 771 C CA . PHE A 1 88 ? -10.782 0.376 -6.086 1.00 76.94 88 PHE A CA 1
ATOM 772 C C . PHE A 1 88 ? -9.377 -0.130 -6.414 1.00 76.94 88 PHE A C 1
ATOM 774 O O . PHE A 1 88 ? -8.622 0.575 -7.079 1.00 76.94 88 PHE A O 1
ATOM 781 N N . SER A 1 89 ? -9.005 -1.325 -5.952 1.00 84.69 89 SER A N 1
ATOM 782 C CA . SER A 1 89 ? -7.626 -1.809 -6.073 1.00 84.69 89 SER A CA 1
ATOM 783 C C . SER A 1 89 ? -7.437 -2.940 -7.079 1.00 84.69 89 SER A C 1
ATOM 785 O O . SER A 1 89 ? -6.319 -3.104 -7.553 1.00 84.69 89 SER A O 1
ATOM 787 N N . TYR A 1 90 ? -8.486 -3.680 -7.467 1.00 84.56 90 TYR A N 1
ATOM 788 C CA . TYR A 1 90 ? -8.325 -4.857 -8.328 1.00 84.56 90 TYR A CA 1
ATOM 789 C C . TYR A 1 90 ? -7.711 -4.502 -9.680 1.00 84.56 90 TYR A C 1
ATOM 791 O O . TYR A 1 90 ? -6.651 -5.019 -10.013 1.00 84.56 90 TYR A O 1
ATOM 799 N N . ILE A 1 91 ? -8.318 -3.585 -10.438 1.00 80.56 91 ILE A N 1
ATOM 800 C CA . ILE A 1 91 ? -7.797 -3.191 -11.758 1.00 80.56 91 ILE A CA 1
ATOM 801 C C . ILE A 1 91 ? -6.411 -2.559 -11.632 1.00 80.56 91 ILE A C 1
ATOM 803 O O . ILE A 1 91 ? -5.504 -2.909 -12.386 1.00 80.56 91 ILE A O 1
ATOM 807 N N . LEU A 1 92 ? -6.232 -1.688 -10.639 1.00 82.38 92 LEU A N 1
ATOM 808 C CA . LEU A 1 92 ? -4.966 -1.013 -10.394 1.00 82.38 92 LEU A CA 1
ATOM 809 C C . LEU A 1 92 ? -3.835 -2.015 -10.137 1.00 82.38 92 LEU A C 1
ATOM 811 O O . LEU A 1 92 ? -2.805 -1.961 -10.804 1.00 82.38 92 LEU A O 1
ATOM 815 N N . PHE A 1 93 ? -4.019 -2.927 -9.183 1.00 85.62 93 PHE A N 1
ATOM 816 C CA . PHE A 1 93 ? -2.986 -3.887 -8.814 1.00 85.62 93 PHE A CA 1
ATOM 817 C C . PHE A 1 93 ? -2.821 -5.000 -9.832 1.00 85.62 93 PHE A C 1
ATOM 819 O O . PHE A 1 93 ? -1.740 -5.551 -9.952 1.00 85.62 93 PHE A O 1
ATOM 826 N N . THR A 1 94 ? -3.856 -5.322 -10.596 1.00 82.50 94 THR A N 1
ATOM 827 C CA . THR A 1 94 ? -3.780 -6.377 -11.605 1.00 82.50 94 THR A CA 1
ATOM 828 C C . THR A 1 94 ? -3.081 -5.885 -12.869 1.00 82.50 94 THR A C 1
ATOM 830 O O . THR A 1 94 ? -2.246 -6.600 -13.423 1.00 82.50 94 THR A O 1
ATOM 833 N N . TYR A 1 95 ? -3.394 -4.664 -13.308 1.00 77.00 95 TYR A N 1
ATOM 834 C CA . TYR A 1 95 ? -3.016 -4.183 -14.634 1.00 77.00 95 TYR A CA 1
ATOM 835 C C . TYR A 1 95 ? -2.190 -2.904 -14.622 1.00 77.00 95 TYR A C 1
ATOM 837 O O . TYR A 1 95 ? -1.396 -2.733 -15.530 1.00 77.00 95 TYR A O 1
ATOM 845 N N . THR A 1 96 ? -2.325 -2.010 -13.643 1.00 76.44 96 THR A N 1
ATOM 846 C CA . THR A 1 96 ? -1.621 -0.718 -13.684 1.00 76.44 96 THR A CA 1
ATOM 847 C C . THR A 1 96 ? -0.244 -0.801 -13.046 1.00 76.44 96 THR A C 1
ATOM 849 O O . THR A 1 96 ? 0.734 -0.597 -13.754 1.00 76.44 96 THR A O 1
ATOM 852 N N . VAL A 1 97 ? -0.150 -1.141 -11.755 1.00 78.94 97 VAL A N 1
ATOM 853 C CA . VAL A 1 97 ? 1.080 -1.013 -10.944 1.00 78.94 97 VAL A CA 1
ATOM 854 C C . VAL A 1 97 ? 1.802 -2.352 -10.751 1.00 78.94 97 VAL A C 1
ATOM 856 O O . VAL A 1 97 ? 2.013 -2.827 -9.633 1.00 78.94 97 VAL A O 1
ATOM 859 N N . LEU A 1 98 ? 2.198 -2.985 -11.855 1.00 80.25 98 LEU A N 1
ATOM 860 C CA . LEU A 1 98 ? 2.792 -4.331 -11.884 1.00 80.25 98 LEU A CA 1
ATOM 861 C C . LEU A 1 98 ? 4.040 -4.469 -10.998 1.00 80.25 98 LEU A C 1
ATOM 863 O O . LEU A 1 98 ? 4.244 -5.500 -10.362 1.00 80.25 98 LEU A O 1
ATOM 867 N N . ARG A 1 99 ? 4.862 -3.415 -10.926 1.00 79.31 99 ARG A N 1
ATOM 868 C CA . ARG A 1 99 ? 6.089 -3.371 -10.108 1.00 79.31 99 ARG A CA 1
ATOM 869 C C . ARG A 1 99 ? 5.815 -3.422 -8.606 1.00 79.31 99 ARG A C 1
ATOM 871 O O . ARG A 1 99 ? 6.598 -3.992 -7.854 1.00 79.31 99 ARG A O 1
ATOM 878 N N . ASN A 1 100 ? 4.710 -2.823 -8.168 1.00 83.12 100 ASN A N 1
ATOM 879 C CA . ASN A 1 100 ? 4.441 -2.572 -6.752 1.00 83.12 100 ASN A CA 1
ATOM 880 C C . ASN A 1 100 ? 3.431 -3.563 -6.170 1.00 83.12 100 ASN A C 1
ATOM 882 O O . ASN A 1 100 ? 3.381 -3.759 -4.959 1.00 83.12 100 ASN A O 1
ATOM 886 N N . SER A 1 101 ? 2.610 -4.178 -7.017 1.00 88.19 101 SER A N 1
ATOM 887 C CA . SER A 1 101 ? 1.498 -5.025 -6.579 1.00 88.19 101 SER A CA 1
ATOM 888 C C . SER A 1 101 ? 1.937 -6.219 -5.728 1.00 88.19 101 SER A C 1
ATOM 890 O O . SER A 1 101 ? 1.378 -6.389 -4.643 1.00 88.19 101 SER A O 1
ATOM 892 N N . PRO A 1 102 ? 2.989 -6.980 -6.092 1.00 88.81 102 PRO A N 1
ATOM 893 C CA . PRO A 1 102 ? 3.492 -8.060 -5.241 1.00 88.81 102 PRO A CA 1
ATOM 894 C C . PRO A 1 102 ? 3.919 -7.584 -3.846 1.00 88.81 102 PRO A C 1
ATOM 896 O O . PRO A 1 102 ? 3.597 -8.236 -2.851 1.00 88.81 102 PRO A O 1
ATOM 899 N N . ALA A 1 103 ? 4.567 -6.416 -3.756 1.00 88.56 103 ALA A N 1
ATOM 900 C CA . ALA A 1 103 ? 4.933 -5.789 -2.486 1.00 88.56 103 ALA A CA 1
ATOM 901 C C . ALA A 1 103 ? 3.694 -5.472 -1.639 1.00 88.56 103 ALA A C 1
ATOM 903 O O . ALA A 1 103 ? 3.642 -5.816 -0.458 1.00 88.56 103 ALA A O 1
ATOM 904 N N . TYR A 1 104 ? 2.669 -4.870 -2.246 1.00 90.62 104 TYR A N 1
ATOM 905 C CA . TYR A 1 104 ? 1.411 -4.559 -1.567 1.00 90.62 104 TYR A CA 1
ATOM 906 C C . TYR A 1 104 ? 0.674 -5.814 -1.085 1.00 90.62 104 TYR A C 1
ATOM 908 O O . TYR A 1 104 ? 0.154 -5.825 0.034 1.00 90.62 104 TYR A O 1
ATOM 916 N N . PHE A 1 105 ? 0.663 -6.890 -1.875 1.00 92.00 105 PHE A N 1
ATOM 917 C CA . PHE A 1 105 ? 0.048 -8.157 -1.479 1.00 92.00 105 PHE A CA 1
ATOM 918 C C . PHE A 1 105 ? 0.775 -8.785 -0.291 1.00 92.00 105 PHE A C 1
ATOM 920 O O . PHE A 1 105 ? 0.140 -9.107 0.714 1.00 92.00 105 PHE A O 1
ATOM 927 N N . LEU A 1 106 ? 2.106 -8.904 -0.368 1.00 91.56 106 LEU A N 1
ATOM 928 C CA . LEU A 1 106 ? 2.942 -9.438 0.714 1.00 91.56 106 LEU A CA 1
ATOM 929 C C . LEU A 1 106 ? 2.829 -8.604 1.992 1.00 91.56 106 LEU A C 1
ATOM 931 O O . LEU A 1 106 ? 2.721 -9.174 3.081 1.00 91.56 106 LEU A O 1
ATOM 935 N N . PHE A 1 107 ? 2.755 -7.278 1.863 1.00 91.81 107 PHE A N 1
ATOM 936 C CA . PHE A 1 107 ? 2.443 -6.382 2.970 1.00 91.81 107 PHE A CA 1
ATOM 937 C C . PHE A 1 107 ? 1.066 -6.686 3.580 1.00 91.81 107 PHE A C 1
ATOM 939 O O . PHE A 1 107 ? 0.962 -6.849 4.794 1.00 91.81 107 PHE A O 1
ATOM 946 N N . GLY A 1 108 ? 0.018 -6.826 2.764 1.00 93.19 108 GLY A N 1
ATOM 947 C CA . GLY A 1 108 ? -1.330 -7.154 3.239 1.00 93.19 108 GLY A CA 1
ATOM 948 C C . GLY A 1 108 ? -1.394 -8.481 3.998 1.00 93.19 108 GLY A C 1
ATOM 949 O O . GLY A 1 108 ? -1.979 -8.538 5.082 1.00 93.19 108 GLY A O 1
ATOM 950 N N . PHE A 1 109 ? -0.734 -9.526 3.484 1.00 93.31 109 PHE A N 1
ATOM 951 C CA . PHE A 1 109 ? -0.590 -10.801 4.192 1.00 93.31 109 PHE A CA 1
ATOM 952 C C . PHE A 1 109 ? 0.128 -10.614 5.532 1.00 93.31 109 PHE A C 1
ATOM 954 O O . PHE A 1 109 ? -0.383 -11.046 6.567 1.00 93.31 109 PHE A O 1
ATOM 961 N N . LEU A 1 110 ? 1.290 -9.951 5.530 1.00 93.88 110 LEU A N 1
ATOM 962 C CA . LEU A 1 110 ? 2.090 -9.737 6.734 1.00 93.88 110 LEU A CA 1
ATOM 963 C C . LEU A 1 110 ? 1.287 -9.016 7.816 1.00 93.88 110 LEU A C 1
ATOM 965 O O . LEU A 1 110 ? 1.186 -9.515 8.934 1.00 93.88 110 LEU A O 1
ATOM 969 N N . ILE A 1 111 ? 0.693 -7.870 7.480 1.00 93.69 111 ILE A N 1
ATOM 970 C CA . ILE A 1 111 ? -0.074 -7.060 8.427 1.00 93.69 111 ILE A CA 1
ATOM 971 C C . ILE A 1 111 ? -1.246 -7.849 8.996 1.00 93.69 111 ILE A C 1
ATOM 973 O O . ILE A 1 111 ? -1.449 -7.823 10.208 1.00 93.69 111 ILE A O 1
ATOM 977 N N . PHE A 1 112 ? -1.982 -8.588 8.161 1.00 93.75 112 PHE A N 1
ATOM 978 C CA . PHE A 1 112 ? -3.082 -9.425 8.634 1.00 93.75 112 PHE A CA 1
ATOM 979 C C . PHE A 1 112 ? -2.618 -10.423 9.703 1.00 93.75 112 PHE A C 1
ATOM 981 O O . PHE A 1 112 ? -3.211 -10.502 10.778 1.00 93.75 112 PHE A O 1
ATOM 988 N N . TYR A 1 113 ? -1.539 -11.168 9.440 1.00 92.88 113 TYR A N 1
ATOM 989 C CA . TYR A 1 113 ? -1.029 -12.144 10.403 1.00 92.88 113 TYR A CA 1
ATOM 990 C C . TYR A 1 113 ? -0.471 -11.480 11.663 1.00 92.88 113 TYR A C 1
ATOM 992 O O . TYR A 1 113 ? -0.774 -11.946 12.763 1.00 92.88 113 TYR A O 1
ATOM 1000 N N . LEU A 1 114 ? 0.269 -10.377 11.529 1.00 93.19 114 LEU A N 1
ATOM 1001 C CA . LEU A 1 114 ? 0.820 -9.667 12.681 1.00 93.19 114 LEU A CA 1
ATOM 1002 C C . LEU A 1 114 ? -0.279 -9.075 13.581 1.00 93.19 114 LEU A C 1
ATOM 1004 O O . LEU A 1 114 ? -0.158 -9.139 14.803 1.00 93.19 114 LEU A O 1
ATOM 1008 N N . LEU A 1 115 ? -1.377 -8.570 13.006 1.00 92.44 115 LEU A N 1
ATOM 1009 C CA . LEU A 1 115 ? -2.547 -8.092 13.757 1.00 92.44 115 LEU A CA 1
ATOM 1010 C C . LEU A 1 115 ? -3.243 -9.207 14.551 1.00 92.44 115 LEU A C 1
ATOM 1012 O O . LEU A 1 115 ? -3.864 -8.935 15.576 1.00 92.44 115 LEU A O 1
ATOM 1016 N N . LEU A 1 116 ? -3.115 -10.460 14.109 1.00 90.75 116 LEU A N 1
ATOM 1017 C CA . LEU A 1 116 ? -3.573 -11.648 14.835 1.00 90.75 116 LEU A CA 1
ATOM 1018 C C . LEU A 1 116 ? -2.526 -12.197 15.821 1.00 90.75 116 LEU A C 1
ATOM 1020 O O . LEU A 1 116 ? -2.726 -13.275 16.381 1.00 90.75 116 LEU A O 1
ATOM 1024 N N . GLY A 1 117 ? -1.393 -11.510 16.005 1.00 89.31 117 GLY A N 1
ATOM 1025 C CA . GLY A 1 117 ? -0.281 -11.976 16.838 1.00 89.31 117 GLY A CA 1
ATOM 1026 C C . GLY A 1 117 ? 0.488 -13.161 16.243 1.00 89.31 117 GLY A C 1
ATOM 1027 O O . GLY A 1 117 ? 1.193 -13.864 16.964 1.00 89.31 117 GLY A O 1
ATOM 1028 N N . ARG A 1 118 ? 0.353 -13.415 14.936 1.00 90.25 118 ARG A N 1
ATOM 1029 C CA . ARG A 1 118 ? 1.009 -14.517 14.219 1.00 90.25 118 ARG A CA 1
ATOM 1030 C C . ARG A 1 118 ? 2.165 -13.994 13.374 1.00 90.25 118 ARG A C 1
ATOM 1032 O O . ARG A 1 118 ? 2.139 -12.873 12.878 1.00 90.25 118 ARG A O 1
ATOM 1039 N N . ARG A 1 119 ? 3.181 -14.832 13.165 1.00 86.12 119 ARG A N 1
ATOM 1040 C CA . ARG A 1 119 ? 4.316 -14.512 12.286 1.00 86.12 119 ARG A CA 1
ATOM 1041 C C . ARG A 1 119 ? 4.025 -14.977 10.860 1.00 86.12 119 ARG A C 1
ATOM 1043 O O . ARG A 1 119 ? 3.526 -16.082 10.669 1.00 86.12 119 ARG A O 1
ATOM 1050 N N . PHE A 1 120 ? 4.388 -14.163 9.873 1.00 86.50 120 PHE A N 1
ATOM 1051 C CA . PHE A 1 120 ? 4.349 -14.529 8.456 1.00 86.50 120 PHE A CA 1
ATOM 1052 C C . PHE A 1 120 ? 5.659 -14.127 7.776 1.00 86.50 120 PHE A C 1
ATOM 1054 O O . PHE A 1 120 ? 5.794 -13.032 7.239 1.00 86.50 120 PHE A O 1
ATOM 1061 N N . TRP A 1 121 ? 6.646 -15.022 7.826 1.00 84.06 121 TRP A N 1
ATOM 1062 C CA . TRP A 1 121 ? 8.004 -14.737 7.355 1.00 84.06 121 TRP A CA 1
ATOM 1063 C C . TRP A 1 121 ? 8.076 -14.395 5.866 1.00 84.06 121 TRP A C 1
ATOM 1065 O O . TRP A 1 121 ? 8.849 -13.527 5.474 1.00 84.06 121 TRP A O 1
ATOM 1075 N N . ALA A 1 122 ? 7.223 -15.011 5.043 1.00 85.12 122 ALA A N 1
ATOM 1076 C CA . ALA A 1 122 ? 7.220 -14.752 3.608 1.00 85.12 122 ALA A CA 1
ATOM 1077 C C . ALA A 1 122 ? 6.833 -13.303 3.254 1.00 85.12 122 ALA A C 1
ATOM 1079 O O . ALA A 1 122 ? 7.223 -12.805 2.203 1.00 85.12 122 ALA A O 1
ATOM 1080 N N . GLY A 1 123 ? 6.134 -12.592 4.145 1.00 82.69 123 GLY A N 1
ATOM 1081 C CA . GLY A 1 123 ? 5.780 -11.188 3.944 1.00 82.69 123 GLY A CA 1
ATOM 1082 C C . GLY A 1 123 ? 6.992 -10.258 3.861 1.00 82.69 123 GLY A C 1
ATOM 1083 O O . GLY A 1 123 ? 6.945 -9.251 3.158 1.00 82.69 123 GLY A O 1
ATOM 1084 N N . TYR A 1 124 ? 8.108 -10.617 4.504 1.00 82.50 124 TYR A N 1
ATOM 1085 C CA . TYR A 1 124 ? 9.342 -9.827 4.450 1.00 82.50 124 TYR A CA 1
ATOM 1086 C C . TYR A 1 124 ? 10.034 -9.888 3.087 1.00 82.50 124 TYR A C 1
ATOM 1088 O O . TYR A 1 124 ? 10.747 -8.951 2.728 1.00 82.50 124 TYR A O 1
ATOM 1096 N N . PHE A 1 125 ? 9.756 -10.918 2.276 1.00 83.31 125 PHE A N 1
ATOM 1097 C CA . PHE A 1 125 ? 10.220 -10.958 0.888 1.00 83.31 125 PHE A CA 1
ATOM 1098 C C . PHE A 1 125 ? 9.594 -9.856 0.023 1.00 83.31 125 PHE A C 1
ATOM 1100 O O . PHE A 1 125 ? 10.104 -9.588 -1.060 1.00 83.31 125 PHE A O 1
ATOM 1107 N N . GLY A 1 126 ? 8.573 -9.136 0.514 1.00 82.00 126 GLY A N 1
ATOM 1108 C CA . GLY A 1 126 ? 8.081 -7.920 -0.132 1.00 82.00 126 GLY A CA 1
ATOM 1109 C C . GLY A 1 126 ? 9.195 -6.899 -0.381 1.00 82.00 126 GLY A C 1
ATOM 1110 O O . GLY A 1 126 ? 9.198 -6.242 -1.422 1.00 82.00 126 GLY A O 1
ATOM 1111 N N . PHE A 1 127 ? 10.198 -6.822 0.499 1.00 75.94 127 PHE A N 1
ATOM 1112 C CA . PHE A 1 127 ? 11.360 -5.949 0.304 1.00 75.94 127 PHE A CA 1
ATOM 1113 C C . PHE A 1 127 ? 12.166 -6.296 -0.956 1.00 75.94 127 PHE A C 1
ATOM 1115 O O . PHE A 1 127 ? 12.654 -5.397 -1.632 1.00 75.94 127 PHE A O 1
ATOM 1122 N N . LEU A 1 128 ? 12.230 -7.581 -1.321 1.00 76.50 128 LEU A N 1
ATOM 1123 C CA . LEU A 1 128 ? 12.850 -8.025 -2.570 1.00 76.50 128 LEU A CA 1
ATOM 1124 C C . LEU A 1 128 ? 11.986 -7.702 -3.792 1.00 76.50 128 LEU A C 1
ATOM 1126 O O . LEU A 1 128 ? 12.471 -7.761 -4.907 1.00 76.50 128 LEU A O 1
ATOM 1130 N N . THR A 1 129 ? 10.705 -7.382 -3.628 1.00 77.25 129 THR A N 1
ATOM 1131 C CA . THR A 1 129 ? 9.859 -7.018 -4.774 1.00 77.25 129 THR A CA 1
ATOM 1132 C C . THR A 1 129 ? 9.919 -5.528 -5.070 1.00 77.25 129 THR A C 1
ATOM 1134 O O . THR A 1 129 ? 10.068 -5.135 -6.223 1.00 77.25 129 THR A O 1
ATOM 1137 N N . HIS A 1 130 ? 9.864 -4.698 -4.028 1.00 76.19 130 HIS A N 1
ATOM 1138 C CA . HIS A 1 130 ? 9.918 -3.251 -4.160 1.00 76.19 130 HIS A CA 1
ATOM 1139 C C . HIS A 1 130 ? 10.297 -2.613 -2.814 1.00 76.19 130 HIS A C 1
ATOM 1141 O O . HIS A 1 130 ? 9.790 -3.023 -1.762 1.00 76.19 130 HIS A O 1
ATOM 1147 N N . ILE A 1 131 ? 11.126 -1.559 -2.836 1.00 73.62 131 ILE A N 1
ATOM 1148 C CA . ILE A 1 131 ? 11.575 -0.858 -1.614 1.00 73.62 131 ILE A CA 1
ATOM 1149 C C . ILE A 1 131 ? 10.414 -0.251 -0.821 1.00 73.62 131 ILE A C 1
ATOM 1151 O O . ILE A 1 131 ? 10.475 -0.086 0.394 1.00 73.62 131 ILE A O 1
ATOM 1155 N N . SER A 1 132 ? 9.303 0.031 -1.498 1.00 69.94 132 SER A N 1
ATOM 1156 C CA . SER A 1 132 ? 8.084 0.510 -0.850 1.00 69.94 132 SER A CA 1
ATOM 1157 C C . SER A 1 132 ? 7.585 -0.435 0.248 1.00 69.94 132 SER A C 1
ATOM 1159 O O . SER A 1 132 ? 6.850 0.049 1.091 1.00 69.94 132 SER A O 1
ATOM 1161 N N . SER A 1 133 ? 8.021 -1.700 0.322 1.00 75.19 133 SER A N 1
ATOM 1162 C CA . SER A 1 133 ? 7.711 -2.630 1.421 1.00 75.19 133 SER A CA 1
ATOM 1163 C C . SER A 1 133 ? 8.368 -2.294 2.769 1.00 75.19 133 SER A C 1
ATOM 1165 O O . SER A 1 133 ? 8.164 -3.026 3.732 1.00 75.19 133 SER A O 1
ATOM 1167 N N . LEU A 1 134 ? 9.129 -1.202 2.904 1.00 80.25 134 LEU A N 1
ATOM 1168 C CA . LEU A 1 134 ? 9.675 -0.749 4.196 1.00 80.25 134 LEU A CA 1
ATOM 1169 C C . LEU A 1 134 ? 8.635 -0.635 5.340 1.00 80.25 134 LEU A C 1
ATOM 1171 O O . LEU A 1 134 ? 8.968 -1.014 6.467 1.00 80.25 134 LEU A O 1
ATOM 1175 N N . PRO A 1 135 ? 7.370 -0.216 5.114 1.00 84.38 135 PRO A N 1
ATOM 1176 C CA . PRO A 1 135 ? 6.327 -0.263 6.135 1.00 84.38 135 PRO A CA 1
ATOM 1177 C C . PRO A 1 135 ? 6.079 -1.672 6.691 1.00 84.38 135 PRO A C 1
ATOM 1179 O O . PRO A 1 135 ? 5.683 -1.803 7.844 1.00 84.38 135 PRO A O 1
ATOM 1182 N N . ALA A 1 136 ? 6.349 -2.733 5.925 1.00 80.88 136 ALA A N 1
ATOM 1183 C CA . ALA A 1 136 ? 6.260 -4.118 6.390 1.00 80.88 136 ALA A CA 1
ATOM 1184 C C . ALA A 1 136 ? 7.265 -4.398 7.524 1.00 80.88 136 ALA A C 1
ATOM 1186 O O . ALA A 1 136 ? 6.923 -4.986 8.552 1.00 80.88 136 ALA A O 1
ATOM 1187 N N . LEU A 1 137 ? 8.501 -3.912 7.368 1.00 81.56 137 LEU A N 1
ATOM 1188 C CA . LEU A 1 137 ? 9.529 -3.991 8.407 1.00 81.56 137 LEU A CA 1
ATOM 1189 C C . LEU A 1 137 ? 9.147 -3.114 9.603 1.00 81.56 137 LEU A C 1
ATOM 1191 O O . LEU A 1 137 ? 9.176 -3.580 10.742 1.00 81.56 137 LEU A O 1
ATOM 1195 N N . ALA A 1 138 ? 8.698 -1.881 9.347 1.00 83.31 138 ALA A N 1
ATOM 1196 C CA . ALA A 1 138 ? 8.259 -0.963 10.397 1.00 83.31 138 ALA A CA 1
ATOM 1197 C C . ALA A 1 138 ? 7.130 -1.556 11.261 1.00 83.31 138 ALA A C 1
ATOM 1199 O O . ALA A 1 138 ? 7.155 -1.404 12.480 1.00 83.31 138 ALA A O 1
ATOM 1200 N N . ALA A 1 139 ? 6.184 -2.293 10.669 1.00 84.88 139 ALA A N 1
ATOM 1201 C CA . ALA A 1 139 ? 5.098 -2.954 11.397 1.00 84.88 139 ALA A CA 1
ATOM 1202 C C . ALA A 1 139 ? 5.588 -3.932 12.468 1.00 84.88 139 ALA A C 1
ATOM 1204 O O . ALA A 1 139 ? 4.986 -4.042 13.536 1.00 84.88 139 ALA A O 1
ATOM 1205 N N . THR A 1 140 ? 6.702 -4.607 12.200 1.00 84.19 140 THR A N 1
ATOM 1206 C CA . THR A 1 140 ? 7.277 -5.605 13.107 1.00 84.19 140 THR A CA 1
ATOM 1207 C C . THR A 1 140 ? 7.939 -4.948 14.310 1.00 84.19 140 THR A C 1
ATOM 1209 O O . THR A 1 140 ? 7.750 -5.401 15.436 1.00 84.19 140 THR A O 1
ATOM 1212 N N . PHE A 1 141 ? 8.673 -3.855 14.087 1.00 85.38 141 PHE A N 1
ATOM 1213 C CA . PHE A 1 141 ? 9.382 -3.143 15.153 1.00 85.38 141 PHE A CA 1
ATOM 1214 C C . PHE A 1 141 ? 8.467 -2.234 15.980 1.00 85.38 141 PHE A C 1
ATOM 1216 O O . PHE A 1 141 ? 8.620 -2.140 17.196 1.00 85.38 141 PHE A O 1
ATOM 1223 N N . LEU A 1 142 ? 7.506 -1.563 15.340 1.00 87.19 142 LEU A N 1
ATOM 1224 C CA . LEU A 1 142 ? 6.589 -0.648 16.024 1.00 87.19 142 LEU A CA 1
ATOM 1225 C C . LEU A 1 142 ? 5.485 -1.395 16.783 1.00 87.19 142 LEU A C 1
ATOM 1227 O O . LEU A 1 142 ? 5.028 -0.933 17.837 1.00 87.19 142 LEU A O 1
ATOM 1231 N N . GLY A 1 143 ? 5.061 -2.544 16.251 1.00 87.44 143 GLY A N 1
ATOM 1232 C CA . GLY A 1 143 ? 3.931 -3.313 16.758 1.00 87.44 143 GLY A CA 1
ATOM 1233 C C . GLY A 1 143 ? 2.601 -2.547 16.703 1.00 87.44 143 GLY A C 1
ATOM 1234 O O . GLY A 1 143 ? 2.496 -1.446 16.163 1.00 87.44 143 GLY A O 1
ATOM 1235 N N . PHE A 1 144 ? 1.563 -3.132 17.306 1.00 91.62 144 PHE A N 1
ATOM 1236 C CA . PHE A 1 144 ? 0.187 -2.601 17.282 1.00 91.62 144 PHE A CA 1
ATOM 1237 C C . PHE A 1 144 ? -0.326 -2.197 18.672 1.00 91.62 144 PHE A C 1
ATOM 1239 O O . PHE A 1 144 ? -1.531 -2.103 18.902 1.00 91.62 144 PHE A O 1
ATOM 1246 N N . GLY A 1 145 ? 0.594 -1.968 19.613 1.00 89.62 145 GLY A N 1
ATOM 1247 C CA . GLY A 1 145 ? 0.276 -1.425 20.932 1.00 89.62 145 GLY A CA 1
ATOM 1248 C C . GLY A 1 145 ? -0.122 0.053 20.880 1.00 89.62 145 GLY A C 1
ATOM 1249 O O . GLY A 1 145 ? -0.074 0.692 19.828 1.00 89.62 145 GLY A O 1
ATOM 1250 N N . LYS A 1 146 ? -0.505 0.609 22.037 1.00 90.00 146 LYS A N 1
ATOM 1251 C CA . LYS A 1 146 ? -0.793 2.045 22.169 1.00 90.00 146 LYS A CA 1
ATOM 1252 C C . LYS A 1 146 ? 0.470 2.881 21.874 1.00 90.00 146 LYS A C 1
ATOM 1254 O O . LYS A 1 146 ? 1.526 2.488 22.372 1.00 90.00 146 LYS A O 1
ATOM 1259 N N . PRO A 1 147 ? 0.337 4.035 21.184 1.00 87.62 147 PRO A N 1
ATOM 1260 C CA . PRO A 1 147 ? 1.398 5.028 20.987 1.00 87.62 147 PRO A CA 1
ATOM 1261 C C . PRO A 1 147 ? 2.166 5.337 22.268 1.00 87.62 147 PRO A C 1
ATOM 1263 O O . PRO A 1 147 ? 1.572 5.779 23.252 1.00 87.62 147 PRO A O 1
ATOM 1266 N N . THR A 1 148 ? 3.484 5.127 22.246 1.00 86.94 148 THR A N 1
ATOM 1267 C CA . THR A 1 148 ? 4.402 5.558 23.311 1.00 86.94 148 THR A CA 1
ATOM 1268 C C . THR A 1 148 ? 5.464 6.519 22.777 1.00 86.94 148 THR A C 1
ATOM 1270 O O . THR A 1 148 ? 5.876 6.428 21.619 1.00 86.94 148 THR A O 1
ATOM 1273 N N . TYR A 1 149 ? 5.980 7.400 23.641 1.00 84.88 149 TYR A N 1
ATOM 1274 C CA . TYR A 1 149 ? 7.084 8.307 23.294 1.00 84.88 149 TYR A CA 1
ATOM 1275 C C . TYR A 1 149 ? 8.342 7.564 22.813 1.00 84.88 149 TYR A C 1
ATOM 1277 O O . TYR A 1 149 ? 9.040 8.049 21.927 1.00 84.88 149 TYR A O 1
ATOM 1285 N N . LYS A 1 150 ? 8.597 6.351 23.330 1.00 84.62 150 LYS A N 1
ATOM 1286 C CA . LYS A 1 150 ? 9.710 5.497 22.880 1.00 84.62 150 LYS A CA 1
ATOM 1287 C C . LYS A 1 150 ? 9.596 5.148 21.395 1.00 84.62 150 LYS A C 1
ATOM 1289 O O . LYS A 1 150 ? 10.581 5.222 20.673 1.00 84.62 150 LYS A O 1
ATOM 1294 N N . GLN A 1 151 ? 8.399 4.800 20.922 1.00 81.19 151 GLN A N 1
ATOM 1295 C CA . GLN A 1 151 ? 8.184 4.490 19.505 1.00 81.19 151 GLN A CA 1
ATOM 1296 C C . GLN A 1 151 ? 8.280 5.722 18.617 1.00 81.19 151 GLN A C 1
ATOM 1298 O O . GLN A 1 151 ? 8.822 5.621 17.524 1.00 81.19 151 GLN A O 1
ATOM 1303 N N . PHE A 1 152 ? 7.823 6.882 19.089 1.00 80.00 152 PHE A N 1
ATOM 1304 C CA . PHE A 1 152 ? 8.046 8.135 18.371 1.00 80.00 152 PHE A CA 1
ATOM 1305 C C . PHE A 1 152 ? 9.544 8.410 18.177 1.00 80.00 152 PHE A C 1
ATOM 1307 O O . PHE A 1 152 ? 9.977 8.702 17.065 1.00 80.00 152 PHE A O 1
ATOM 1314 N N . PHE A 1 153 ? 10.349 8.224 19.228 1.00 83.56 153 PHE A N 1
ATOM 1315 C CA . PHE A 1 153 ? 11.800 8.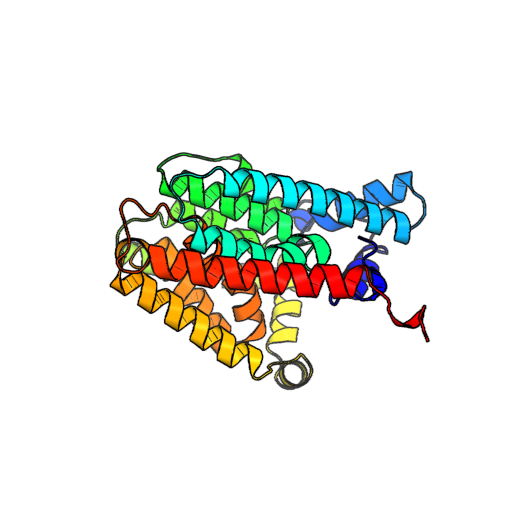372 19.136 1.00 83.56 153 PHE A CA 1
ATOM 1316 C C . PHE A 1 153 ? 12.432 7.360 18.168 1.00 83.56 153 PHE A C 1
ATOM 1318 O O . PHE A 1 153 ? 13.304 7.731 17.391 1.00 83.56 153 PHE A O 1
ATOM 1325 N N . LEU A 1 154 ? 11.961 6.107 18.147 1.00 82.31 154 LEU A N 1
ATOM 1326 C CA . LEU A 1 154 ? 12.417 5.102 17.176 1.00 82.31 154 LEU A CA 1
ATOM 1327 C C . LEU A 1 154 ? 12.081 5.482 15.729 1.00 82.31 154 LEU A C 1
ATOM 1329 O O . LEU A 1 154 ? 12.910 5.282 14.846 1.00 82.31 154 LEU A O 1
ATOM 1333 N N . ILE A 1 155 ? 10.891 6.038 15.479 1.00 81.44 155 ILE A N 1
ATOM 1334 C CA . ILE A 1 155 ? 10.503 6.533 14.149 1.00 81.44 155 ILE A CA 1
ATOM 1335 C C . ILE A 1 155 ? 11.422 7.681 13.732 1.00 81.44 155 ILE A C 1
ATOM 1337 O O . ILE A 1 155 ? 11.926 7.677 12.612 1.00 81.44 155 ILE A O 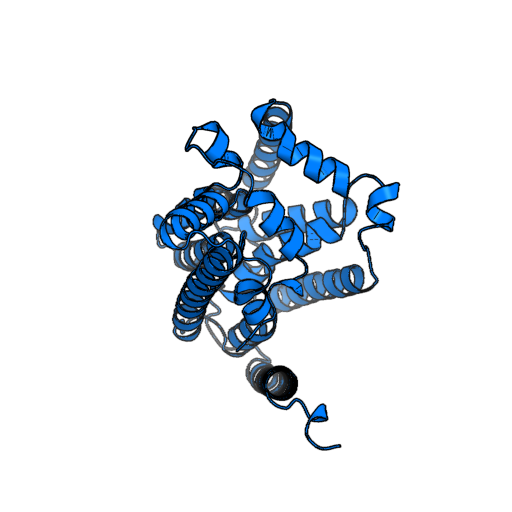1
ATOM 1341 N N . LEU A 1 156 ? 11.669 8.635 14.635 1.00 82.62 156 LEU A N 1
ATOM 1342 C CA . LEU A 1 156 ? 12.544 9.775 14.374 1.00 82.62 156 LEU A CA 1
ATOM 1343 C C . LEU A 1 156 ? 13.987 9.331 14.105 1.00 82.62 156 LEU A C 1
ATOM 1345 O O . LEU A 1 156 ? 14.579 9.747 13.114 1.00 82.62 156 LEU A O 1
ATOM 1349 N N . LEU A 1 157 ? 14.530 8.445 14.942 1.00 83.56 157 LEU A N 1
ATOM 1350 C CA . LEU A 1 157 ? 15.860 7.869 14.756 1.00 83.56 157 LEU A CA 1
ATOM 1351 C C . LEU A 1 157 ? 15.951 7.132 13.418 1.00 83.56 157 LEU A C 1
ATOM 1353 O O . LEU A 1 157 ? 16.875 7.378 12.652 1.00 83.56 157 LEU A O 1
ATOM 1357 N N . GLY A 1 158 ? 14.963 6.290 13.103 1.00 80.69 158 GLY A N 1
ATOM 1358 C CA . GLY A 1 158 ? 14.892 5.583 11.827 1.00 80.69 158 GLY A CA 1
ATOM 1359 C C . GLY A 1 158 ? 14.851 6.534 10.630 1.00 80.69 158 GLY A C 1
ATOM 1360 O O . GLY A 1 158 ? 15.542 6.291 9.646 1.00 80.69 158 GLY A O 1
ATOM 1361 N N . ALA A 1 159 ? 14.107 7.640 10.723 1.00 79.75 159 ALA A N 1
ATOM 1362 C CA . ALA A 1 159 ? 14.062 8.665 9.684 1.00 79.75 159 ALA A CA 1
ATOM 1363 C C . ALA A 1 159 ? 15.413 9.380 9.510 1.00 79.75 159 ALA A C 1
ATOM 1365 O O . ALA A 1 159 ? 15.854 9.569 8.379 1.00 79.75 159 ALA A O 1
ATOM 1366 N N . ILE A 1 160 ? 16.100 9.726 10.605 1.00 80.00 160 ILE A N 1
ATOM 1367 C CA . ILE A 1 160 ? 17.436 10.345 10.570 1.00 80.00 160 ILE A CA 1
ATOM 1368 C C . ILE A 1 160 ? 18.459 9.377 9.969 1.00 80.00 160 ILE A C 1
ATOM 1370 O O . ILE A 1 160 ? 19.206 9.754 9.069 1.00 80.00 160 ILE A O 1
ATOM 1374 N N . THR A 1 161 ? 18.471 8.117 10.415 1.00 81.88 161 THR A N 1
ATOM 1375 C CA . THR A 1 161 ? 19.360 7.086 9.869 1.00 81.88 161 THR A CA 1
ATOM 1376 C C . THR A 1 161 ? 19.083 6.857 8.389 1.00 81.88 161 THR A C 1
ATOM 1378 O O . THR A 1 161 ? 20.020 6.821 7.599 1.00 81.88 161 THR A O 1
ATOM 1381 N N . PHE A 1 162 ? 17.813 6.749 7.990 1.00 76.50 162 PHE A N 1
ATOM 1382 C CA . PHE A 1 162 ? 17.445 6.574 6.589 1.00 76.50 162 PHE A CA 1
ATOM 1383 C C . PHE A 1 162 ? 17.847 7.784 5.742 1.00 76.50 162 PHE A C 1
ATOM 1385 O O . PHE A 1 162 ? 18.410 7.599 4.672 1.00 76.50 162 PHE A O 1
ATOM 1392 N N . SER A 1 163 ? 17.655 9.008 6.242 1.00 76.94 163 SER A N 1
ATOM 1393 C CA . SER A 1 163 ? 18.125 10.234 5.585 1.00 76.94 163 SER A CA 1
ATOM 1394 C C . SER A 1 163 ? 19.646 10.225 5.380 1.00 76.94 163 SER A C 1
ATOM 1396 O O . SER A 1 163 ? 20.127 10.491 4.283 1.00 76.94 163 SER A O 1
ATOM 1398 N N . GLY A 1 164 ? 20.409 9.808 6.397 1.00 77.44 164 GLY A N 1
ATOM 1399 C CA . GLY A 1 164 ? 21.854 9.612 6.272 1.00 77.44 164 GLY A CA 1
ATOM 1400 C C . GLY A 1 164 ? 22.220 8.561 5.220 1.00 77.44 164 GLY A C 1
ATOM 1401 O O . GLY A 1 164 ? 23.108 8.791 4.403 1.00 77.44 164 GLY A O 1
ATOM 1402 N N . LEU A 1 165 ? 21.504 7.433 5.180 1.00 78.56 165 LEU A N 1
ATOM 1403 C CA . LEU A 1 165 ? 21.709 6.389 4.170 1.00 78.56 165 LEU A CA 1
ATOM 1404 C C . LEU A 1 165 ? 21.395 6.875 2.752 1.00 78.56 165 LEU A C 1
ATOM 1406 O O . LEU A 1 165 ? 22.113 6.492 1.833 1.00 78.56 165 LEU A O 1
ATOM 1410 N N . LEU A 1 166 ? 20.390 7.739 2.566 1.00 74.56 166 LEU A N 1
ATOM 1411 C CA . LEU A 1 166 ? 20.040 8.297 1.252 1.00 74.56 166 LEU A CA 1
ATOM 1412 C C . LEU A 1 166 ? 21.186 9.096 0.610 1.00 74.56 166 LEU A C 1
ATOM 1414 O O . LEU A 1 166 ? 21.200 9.238 -0.608 1.00 74.56 166 LEU A O 1
ATOM 1418 N N . SER A 1 167 ? 22.161 9.569 1.393 1.00 74.44 167 SER A N 1
ATOM 1419 C CA . SER A 1 167 ? 23.359 10.242 0.866 1.00 74.44 167 SER A CA 1
ATOM 1420 C C . SER A 1 167 ? 24.355 9.301 0.172 1.00 74.44 167 SER A C 1
ATOM 1422 O O . SER A 1 167 ? 25.251 9.757 -0.537 1.00 74.44 167 SER A O 1
ATOM 1424 N N . LEU A 1 168 ? 24.219 7.983 0.356 1.00 77.94 168 LEU A N 1
ATOM 1425 C CA . LEU A 1 168 ? 25.084 7.005 -0.296 1.00 77.94 168 LEU A CA 1
ATOM 1426 C C . LEU A 1 168 ? 24.727 6.884 -1.782 1.00 77.94 168 LEU A C 1
ATOM 1428 O O . LEU A 1 168 ? 23.554 6.840 -2.153 1.00 77.94 168 LEU A O 1
ATOM 1432 N N . SER A 1 169 ? 25.738 6.706 -2.635 1.00 72.94 169 SER A N 1
ATOM 1433 C CA . SER A 1 169 ? 25.565 6.572 -4.093 1.00 72.94 169 SER A CA 1
ATOM 1434 C C . SER A 1 169 ? 24.616 5.438 -4.507 1.00 72.94 169 SER A C 1
ATOM 1436 O O . SER A 1 169 ? 23.992 5.509 -5.562 1.00 72.94 169 SER A O 1
ATOM 1438 N N . TYR A 1 170 ? 24.442 4.421 -3.658 1.00 68.31 170 TYR A N 1
ATOM 1439 C CA . TYR A 1 170 ? 23.485 3.329 -3.863 1.00 68.31 170 TYR A CA 1
ATOM 1440 C C . TYR A 1 170 ? 22.019 3.757 -3.845 1.00 68.31 170 TYR A C 1
ATOM 1442 O O . TYR A 1 170 ? 21.184 3.032 -4.374 1.00 68.31 170 TYR A O 1
ATOM 1450 N N . PHE A 1 171 ? 21.701 4.899 -3.238 1.00 69.19 171 PHE A N 1
ATOM 1451 C CA . PHE A 1 171 ? 20.346 5.437 -3.163 1.00 69.19 171 PHE A CA 1
ATOM 1452 C C . PHE A 1 171 ? 20.121 6.611 -4.122 1.00 69.19 171 PHE A C 1
ATOM 1454 O O . PHE A 1 171 ? 19.035 7.189 -4.117 1.00 69.19 171 PHE A O 1
ATOM 1461 N N . ALA A 1 172 ? 21.091 6.917 -4.994 1.00 68.06 172 ALA A N 1
ATOM 1462 C CA . ALA A 1 172 ? 21.011 8.026 -5.943 1.00 68.06 172 ALA A CA 1
ATOM 1463 C C . ALA A 1 172 ? 19.791 7.935 -6.882 1.00 68.06 172 ALA A C 1
ATOM 1465 O O . ALA A 1 172 ? 19.221 8.950 -7.270 1.00 68.06 172 ALA A O 1
ATOM 1466 N N . HIS A 1 173 ? 19.328 6.725 -7.224 1.00 64.56 173 HIS A N 1
ATOM 1467 C CA . HIS A 1 173 ? 18.100 6.534 -8.012 1.00 64.56 173 HIS A CA 1
ATOM 1468 C C . HIS A 1 173 ? 16.828 6.885 -7.230 1.00 64.56 173 HIS A C 1
ATOM 1470 O O . HIS A 1 173 ? 15.821 7.269 -7.827 1.00 64.56 173 HIS A O 1
ATOM 1476 N N . ILE A 1 174 ? 16.851 6.736 -5.902 1.00 66.12 174 ILE A N 1
ATOM 1477 C CA . ILE A 1 174 ? 15.736 7.090 -5.016 1.00 66.12 174 ILE A CA 1
ATOM 1478 C C . ILE A 1 174 ? 15.698 8.595 -4.814 1.00 66.12 174 ILE A C 1
ATOM 1480 O O . ILE A 1 174 ? 14.622 9.178 -4.938 1.00 66.12 174 ILE A O 1
ATOM 1484 N N . THR A 1 175 ? 16.850 9.217 -4.553 1.00 66.12 175 THR A N 1
ATOM 1485 C CA . THR A 1 175 ? 16.953 10.673 -4.416 1.00 66.12 175 THR A CA 1
ATOM 1486 C C . THR A 1 175 ? 16.591 11.358 -5.728 1.00 66.12 175 THR A C 1
ATOM 1488 O O . THR A 1 175 ? 15.720 12.209 -5.711 1.00 66.12 175 THR A O 1
ATOM 1491 N N . ALA A 1 176 ? 17.076 10.881 -6.881 1.00 64.88 176 ALA A N 1
ATOM 1492 C CA . ALA A 1 176 ? 16.701 11.432 -8.187 1.00 64.88 176 ALA A CA 1
ATOM 1493 C C . ALA A 1 176 ? 15.189 11.352 -8.467 1.00 64.88 176 ALA A C 1
ATOM 1495 O O . ALA A 1 176 ? 14.600 12.305 -8.976 1.00 64.88 176 ALA A O 1
ATOM 1496 N N . LYS A 1 177 ? 14.525 10.240 -8.109 1.00 65.12 177 LYS A N 1
ATOM 1497 C CA . LYS A 1 177 ? 13.055 10.155 -8.178 1.00 65.12 177 LYS A CA 1
ATOM 1498 C C . LYS A 1 177 ? 12.409 11.154 -7.221 1.00 65.12 177 LYS A C 1
ATOM 1500 O O . LYS A 1 177 ? 11.443 11.800 -7.608 1.00 65.12 177 LYS A O 1
ATOM 1505 N N . LEU A 1 178 ? 12.905 11.255 -5.987 1.00 65.12 178 LEU A N 1
ATOM 1506 C CA . LEU A 1 178 ? 12.367 12.169 -4.983 1.00 65.12 178 LEU A CA 1
ATOM 1507 C C . LEU A 1 178 ? 12.463 13.622 -5.456 1.00 65.12 178 LEU A C 1
ATOM 1509 O O . LEU A 1 178 ? 11.440 14.296 -5.467 1.00 65.12 178 LEU A O 1
ATOM 1513 N N . ASP A 1 179 ? 13.631 14.019 -5.957 1.00 63.03 179 ASP A N 1
ATOM 1514 C CA . ASP A 1 179 ? 13.939 15.334 -6.521 1.00 63.03 179 ASP A CA 1
ATOM 1515 C C . ASP A 1 179 ? 13.066 15.646 -7.742 1.00 63.03 179 ASP A C 1
ATOM 1517 O O . ASP A 1 179 ? 12.515 16.736 -7.856 1.00 63.03 179 ASP A O 1
ATOM 1521 N N . THR A 1 180 ? 12.836 14.657 -8.615 1.00 63.91 180 THR A N 1
ATOM 1522 C CA . THR A 1 180 ? 11.921 14.808 -9.762 1.00 63.91 180 THR A CA 1
ATOM 1523 C C . THR A 1 180 ? 10.492 15.118 -9.307 1.00 63.91 180 THR A C 1
ATOM 1525 O O . THR A 1 180 ? 9.784 15.888 -9.945 1.00 63.91 180 THR A O 1
ATOM 1528 N N . TYR A 1 181 ? 10.034 14.513 -8.210 1.00 58.78 181 TYR A N 1
ATOM 1529 C CA . TYR A 1 181 ? 8.691 14.764 -7.691 1.00 58.78 181 TYR A CA 1
ATOM 1530 C C . TYR A 1 181 ? 8.618 16.037 -6.830 1.00 58.78 181 TYR A C 1
ATOM 1532 O O . TYR A 1 181 ? 7.538 16.607 -6.706 1.00 58.78 181 TYR A O 1
ATOM 1540 N N . THR A 1 182 ? 9.708 16.495 -6.214 1.00 62.34 182 THR A N 1
ATOM 1541 C CA . THR A 1 182 ? 9.718 17.702 -5.367 1.00 62.34 182 THR A CA 1
ATOM 1542 C C . THR A 1 182 ? 10.082 18.981 -6.121 1.00 62.34 182 THR A C 1
ATOM 1544 O O . THR A 1 182 ? 9.811 20.061 -5.598 1.00 62.34 182 THR A O 1
ATOM 1547 N N . ASP A 1 183 ? 10.634 18.891 -7.335 1.00 63.28 183 ASP A N 1
ATOM 1548 C CA . ASP A 1 183 ? 10.880 20.045 -8.205 1.00 63.28 183 ASP A CA 1
ATOM 1549 C C . ASP A 1 183 ? 9.548 20.742 -8.560 1.00 63.28 183 ASP A C 1
ATOM 1551 O O . ASP A 1 183 ? 8.698 20.131 -9.213 1.00 63.28 183 ASP A O 1
ATOM 1555 N N . PRO A 1 184 ? 9.336 22.016 -8.170 1.00 60.38 184 PRO A N 1
ATOM 1556 C CA . PRO A 1 184 ? 8.087 22.741 -8.409 1.00 60.38 184 PRO A CA 1
ATOM 1557 C C . PRO A 1 184 ? 7.702 22.849 -9.890 1.00 60.38 184 PRO A C 1
ATOM 1559 O O . PRO A 1 184 ? 6.519 22.771 -10.221 1.00 60.38 184 PRO A O 1
ATOM 1562 N N . SER A 1 185 ? 8.691 22.977 -10.782 1.00 58.31 185 SER A N 1
ATOM 1563 C CA . SER A 1 185 ? 8.479 23.098 -12.232 1.00 58.31 185 SER A CA 1
ATOM 1564 C C . SER A 1 185 ? 7.997 21.785 -12.859 1.00 58.31 185 SER A C 1
ATOM 1566 O O . SER A 1 185 ? 7.276 21.768 -13.860 1.00 58.31 185 SER A O 1
ATOM 1568 N N . ILE A 1 186 ? 8.357 20.668 -12.225 1.00 55.38 186 ILE A N 1
ATOM 1569 C CA . ILE A 1 186 ? 7.966 19.314 -12.599 1.00 55.38 186 ILE A CA 1
ATOM 1570 C C . ILE A 1 186 ? 6.677 18.917 -11.860 1.00 55.38 186 ILE A C 1
ATOM 1572 O O . ILE A 1 186 ? 5.807 18.298 -12.458 1.00 55.38 186 ILE A O 1
ATOM 1576 N N . ALA A 1 187 ? 6.467 19.330 -10.611 1.00 51.88 187 ALA A N 1
ATOM 1577 C CA . ALA A 1 187 ? 5.266 19.039 -9.825 1.00 51.88 187 ALA A CA 1
ATOM 1578 C C . ALA A 1 187 ? 3.986 19.647 -10.433 1.00 51.88 187 ALA A C 1
ATOM 1580 O O . ALA A 1 187 ? 2.933 19.000 -10.416 1.00 51.88 187 ALA A O 1
ATOM 1581 N N . GLU A 1 188 ? 4.080 20.842 -11.029 1.00 53.81 188 GLU A N 1
ATOM 1582 C CA . GLU A 1 188 ? 3.006 21.428 -11.848 1.00 53.81 188 GLU A CA 1
ATOM 1583 C C . GLU A 1 188 ? 2.769 20.629 -13.142 1.00 53.81 188 GLU A C 1
ATOM 1585 O O . GLU A 1 188 ? 1.625 20.408 -13.542 1.00 53.81 188 GLU A O 1
ATOM 1590 N N . LYS A 1 189 ? 3.842 20.114 -13.758 1.00 51.81 189 LYS A N 1
ATOM 1591 C CA . LYS A 1 189 ? 3.807 19.322 -14.999 1.00 51.81 189 LYS A CA 1
ATOM 1592 C C . LYS A 1 189 ? 3.356 17.862 -14.794 1.00 51.81 189 LYS A C 1
ATOM 1594 O O . LYS A 1 189 ? 2.809 17.266 -15.716 1.00 51.81 189 LYS A O 1
ATOM 1599 N N . TYR A 1 190 ? 3.534 17.295 -13.596 1.00 51.00 190 TYR A N 1
ATOM 1600 C CA . TYR A 1 190 ? 3.249 15.893 -13.241 1.00 51.00 190 TYR A CA 1
ATOM 1601 C C . TYR A 1 190 ? 2.009 15.702 -12.346 1.00 51.00 190 TYR A C 1
ATOM 1603 O O . TYR A 1 190 ? 1.851 14.678 -11.679 1.00 51.00 190 TYR A O 1
ATOM 1611 N N . GLY A 1 191 ? 1.049 16.627 -12.406 1.00 56.03 191 GLY A N 1
ATOM 1612 C CA . GLY A 1 191 ? -0.346 16.247 -12.188 1.00 56.03 191 GLY A CA 1
ATOM 1613 C C . GLY A 1 191 ? -0.846 16.280 -10.747 1.00 56.03 191 GLY A C 1
ATOM 1614 O O . GLY A 1 191 ? -1.697 15.461 -10.393 1.00 56.03 191 GLY A O 1
ATOM 1615 N N . VAL A 1 192 ? -0.429 17.257 -9.930 1.00 64.12 192 VAL A N 1
ATOM 1616 C CA . VAL A 1 192 ? -1.179 17.612 -8.708 1.00 64.12 192 VAL A CA 1
ATOM 1617 C C . VAL A 1 192 ? -2.555 18.171 -9.098 1.00 64.12 192 VAL A C 1
ATOM 1619 O O . VAL A 1 192 ? -2.786 19.369 -9.200 1.00 64.12 192 VAL A O 1
ATOM 1622 N N . ASN A 1 193 ? -3.494 17.262 -9.346 1.00 68.69 193 ASN A N 1
ATOM 1623 C CA . ASN A 1 193 ? -4.874 17.569 -9.707 1.00 68.69 193 ASN A CA 1
ATOM 1624 C C . ASN A 1 193 ? -5.774 17.642 -8.454 1.00 68.69 193 ASN A C 1
ATOM 1626 O O . ASN A 1 193 ? -5.436 17.083 -7.406 1.00 68.69 193 ASN A O 1
ATOM 1630 N N . ILE A 1 194 ? -6.959 18.256 -8.572 1.00 79.50 194 ILE A N 1
ATOM 1631 C CA . ILE A 1 194 ? -8.025 18.294 -7.556 1.00 79.50 194 ILE A CA 1
ATOM 1632 C C . ILE A 1 194 ? -8.317 16.912 -6.962 1.00 79.50 194 ILE A C 1
ATOM 1634 O O . ILE A 1 194 ? -8.614 16.801 -5.773 1.00 79.50 194 ILE A O 1
ATOM 1638 N N . PHE A 1 195 ? -8.136 15.856 -7.761 1.00 77.75 195 PHE A N 1
ATOM 1639 C CA . PHE A 1 195 ? -8.213 14.468 -7.324 1.00 77.75 195 PHE A CA 1
ATOM 1640 C C . PHE A 1 195 ? -7.380 14.190 -6.064 1.00 77.75 195 PHE A C 1
ATOM 1642 O O . PHE A 1 195 ? -7.901 13.599 -5.126 1.00 77.75 195 PHE A O 1
ATOM 1649 N N . HIS A 1 196 ? -6.134 14.666 -5.982 1.00 80.88 196 HIS A N 1
ATOM 1650 C CA . HIS A 1 196 ? -5.268 14.423 -4.822 1.00 80.88 196 HIS A CA 1
ATOM 1651 C C . HIS A 1 196 ? -5.807 15.080 -3.549 1.00 80.88 196 HIS A C 1
ATOM 1653 O O . HIS A 1 196 ? -5.728 14.493 -2.470 1.00 80.88 196 HIS A O 1
ATOM 1659 N N . LYS A 1 197 ? -6.406 16.271 -3.676 1.00 83.56 197 LYS A N 1
ATOM 1660 C CA . LYS A 1 197 ? -7.034 16.986 -2.556 1.00 83.56 197 LYS A CA 1
ATOM 1661 C C . LYS A 1 197 ? -8.286 16.254 -2.074 1.00 83.56 197 LYS A C 1
ATOM 1663 O O . LYS A 1 197 ? -8.448 16.038 -0.876 1.00 83.56 197 LYS A O 1
ATOM 1668 N N . ILE A 1 198 ? -9.140 15.818 -3.004 1.00 82.94 198 ILE A N 1
ATOM 1669 C CA . ILE A 1 198 ? -10.331 15.011 -2.694 1.00 82.94 198 ILE A CA 1
ATOM 1670 C C . ILE A 1 198 ? -9.913 13.703 -2.016 1.00 82.94 198 ILE A C 1
ATOM 1672 O O . ILE A 1 198 ? -10.460 13.331 -0.980 1.00 82.94 198 ILE A O 1
ATOM 1676 N N . TYR A 1 199 ? -8.901 13.035 -2.563 1.00 84.12 199 TYR A N 1
ATOM 1677 C CA . TYR A 1 199 ? -8.386 11.780 -2.039 1.00 84.12 199 TYR A CA 1
ATOM 1678 C C . TYR A 1 199 ? -7.809 11.939 -0.626 1.00 84.12 199 TYR A C 1
ATOM 1680 O O . TYR A 1 199 ? -8.072 11.112 0.245 1.00 84.12 199 TYR A O 1
ATOM 1688 N N . PHE A 1 200 ? -7.094 13.034 -0.355 1.00 89.38 200 PHE A N 1
ATOM 1689 C CA . PHE A 1 200 ? -6.642 13.373 0.993 1.00 89.38 200 PHE A CA 1
ATOM 1690 C C . PHE A 1 200 ? -7.810 13.508 1.969 1.00 89.38 200 PHE A C 1
ATOM 1692 O O . PHE A 1 200 ? -7.830 12.831 2.997 1.00 89.38 200 PHE A O 1
ATOM 1699 N N . VAL A 1 201 ? -8.833 14.291 1.615 1.00 90.81 201 VAL A N 1
ATOM 1700 C CA . VAL A 1 201 ? -10.046 14.432 2.436 1.00 90.81 201 VAL A CA 1
ATOM 1701 C C . VAL A 1 201 ? -10.711 13.073 2.684 1.00 90.81 201 VAL A C 1
ATOM 1703 O O . VAL A 1 201 ? -11.127 12.800 3.811 1.00 90.81 201 VAL A O 1
ATOM 1706 N N . MET A 1 202 ? -10.756 12.187 1.684 1.00 87.56 202 MET A N 1
ATOM 1707 C CA . MET A 1 202 ? -11.281 10.827 1.846 1.00 87.56 202 MET A CA 1
ATOM 1708 C C . MET A 1 202 ? -10.468 9.994 2.847 1.00 87.56 202 MET A C 1
ATOM 1710 O O . MET A 1 202 ? -11.064 9.346 3.707 1.00 87.56 202 MET A O 1
ATOM 1714 N N . ILE A 1 203 ? -9.131 10.020 2.784 1.00 90.94 203 ILE A N 1
ATOM 1715 C CA . ILE A 1 203 ? -8.261 9.286 3.722 1.00 90.94 203 ILE A CA 1
ATOM 1716 C C . ILE A 1 203 ? -8.423 9.810 5.154 1.00 90.94 203 ILE A C 1
ATOM 1718 O O . ILE A 1 203 ? -8.559 9.013 6.091 1.00 90.94 203 ILE A O 1
ATOM 1722 N N . ILE A 1 204 ? -8.464 11.134 5.339 1.00 94.06 204 ILE A N 1
ATOM 1723 C CA . ILE A 1 204 ? -8.718 11.749 6.649 1.00 94.06 204 ILE A CA 1
ATOM 1724 C C . ILE A 1 204 ? -10.108 11.351 7.160 1.00 94.06 204 ILE A C 1
ATOM 1726 O O . ILE A 1 204 ? -10.239 10.874 8.288 1.00 94.06 204 ILE A O 1
ATOM 1730 N N . GLY A 1 205 ? -11.142 11.478 6.325 1.00 89.12 205 GLY A N 1
ATOM 1731 C CA . GLY A 1 205 ? -12.519 11.130 6.671 1.00 89.12 205 GLY A CA 1
ATOM 1732 C C . GLY A 1 205 ? -12.676 9.661 7.067 1.00 89.12 205 GLY A C 1
ATOM 1733 O O . GLY A 1 205 ? -13.283 9.363 8.097 1.00 89.12 205 GLY A O 1
ATOM 1734 N N . LEU A 1 206 ? -12.069 8.742 6.309 1.00 87.12 206 LEU A N 1
ATOM 1735 C CA . LEU A 1 206 ? -12.054 7.312 6.621 1.00 87.12 206 LEU A CA 1
ATOM 1736 C C . LEU A 1 206 ? -11.344 7.037 7.953 1.00 87.12 206 LEU A C 1
ATOM 1738 O O . LEU A 1 206 ? -11.866 6.296 8.788 1.00 87.12 206 LEU A O 1
ATOM 1742 N N . THR A 1 207 ? -10.192 7.672 8.181 1.00 91.62 207 THR A N 1
ATOM 1743 C CA . THR A 1 207 ? -9.430 7.548 9.432 1.00 91.62 207 THR A CA 1
ATOM 1744 C C . THR A 1 207 ? -10.264 7.995 10.631 1.00 91.62 207 THR A C 1
ATOM 1746 O O . THR A 1 207 ? -10.369 7.266 11.618 1.00 91.62 207 THR A O 1
ATOM 1749 N N . LEU A 1 208 ? -10.916 9.158 10.544 1.00 92.94 208 LEU A N 1
ATOM 1750 C CA . LEU A 1 208 ? -11.773 9.686 11.610 1.00 92.94 208 LEU A CA 1
ATOM 1751 C C . LEU A 1 208 ? -13.010 8.808 11.846 1.00 92.94 208 LEU A C 1
ATOM 1753 O O . LEU A 1 208 ? -13.374 8.543 12.995 1.00 92.94 208 LEU A O 1
ATOM 1757 N N . LEU A 1 209 ? -13.635 8.311 10.775 1.00 86.69 209 LEU A N 1
ATOM 1758 C CA . LEU A 1 209 ? -14.782 7.408 10.856 1.00 86.69 209 LEU A CA 1
ATOM 1759 C C . LEU A 1 209 ? -14.419 6.109 11.585 1.00 86.69 209 LEU A C 1
ATOM 1761 O O . LEU A 1 209 ? -15.154 5.668 12.475 1.00 86.69 209 LEU A O 1
ATOM 1765 N N . ILE A 1 210 ? -13.290 5.495 11.232 1.00 88.44 210 ILE A N 1
ATOM 1766 C CA . ILE A 1 210 ? -12.830 4.264 11.878 1.00 88.44 210 ILE A CA 1
ATOM 1767 C C . ILE A 1 210 ? -12.381 4.559 13.308 1.00 88.44 210 ILE A C 1
ATOM 1769 O O . ILE A 1 210 ? -12.755 3.807 14.201 1.00 88.44 210 ILE A O 1
ATOM 1773 N N . TYR A 1 211 ? -11.692 5.673 13.574 1.00 91.88 211 TYR A N 1
ATOM 1774 C CA . TYR A 1 211 ? -11.308 6.075 14.932 1.00 91.88 211 TYR A CA 1
ATOM 1775 C C . TYR A 1 211 ? -12.529 6.190 15.855 1.00 91.88 211 TYR A C 1
ATOM 1777 O O . TYR A 1 211 ? -12.517 5.658 16.966 1.00 91.88 211 TYR A O 1
ATOM 1785 N N . LYS A 1 212 ? -13.613 6.812 15.370 1.00 90.06 212 LYS A N 1
ATOM 1786 C CA . LYS A 1 212 ? -14.870 6.963 16.116 1.00 90.06 212 LYS A CA 1
ATOM 1787 C C . LYS A 1 212 ? -15.524 5.622 16.461 1.00 90.06 212 LYS A C 1
ATOM 1789 O O . LYS A 1 212 ? -16.076 5.482 17.546 1.00 90.06 212 LYS A O 1
ATOM 1794 N N . ASN A 1 213 ? -15.488 4.645 15.553 1.00 86.12 213 ASN A N 1
ATOM 1795 C CA . ASN A 1 213 ? -16.155 3.353 15.758 1.00 86.12 213 ASN A CA 1
ATOM 1796 C C . ASN A 1 213 ? -15.253 2.295 16.420 1.00 86.12 213 ASN A C 1
ATOM 1798 O O . ASN A 1 213 ? -15.739 1.410 17.123 1.00 86.12 213 ASN A O 1
ATOM 1802 N N . ARG A 1 2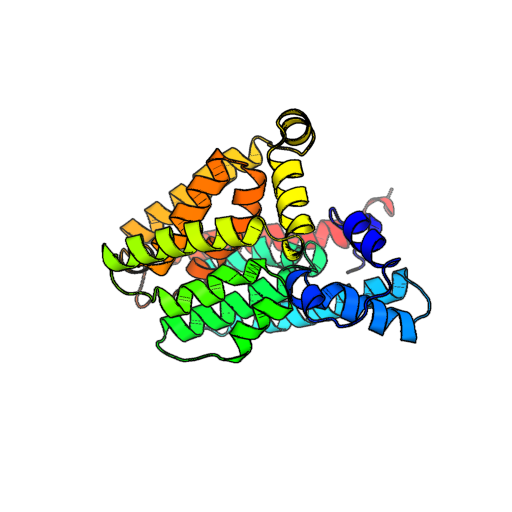14 ? -13.944 2.349 16.164 1.00 88.44 214 ARG A N 1
ATOM 1803 C CA . ARG A 1 214 ? -12.926 1.363 16.550 1.00 88.44 214 ARG A CA 1
ATOM 1804 C C . ARG A 1 214 ? -11.578 2.044 16.771 1.00 88.44 214 ARG A C 1
ATOM 1806 O O . ARG A 1 214 ? -10.636 1.885 15.998 1.00 88.44 214 ARG A O 1
ATOM 1813 N N . LYS A 1 215 ? -11.470 2.759 17.892 1.00 90.81 215 LYS A N 1
ATOM 1814 C CA . LYS A 1 215 ? -10.271 3.516 18.279 1.00 90.81 215 LYS A CA 1
ATOM 1815 C C . LYS A 1 215 ? -8.972 2.709 18.187 1.00 90.81 215 LYS A C 1
ATOM 1817 O O . LYS A 1 215 ? -7.981 3.246 17.715 1.00 90.81 215 LYS A O 1
ATOM 1822 N N . THR A 1 216 ? -8.963 1.436 18.584 1.00 91.12 216 THR A N 1
ATOM 1823 C CA . THR A 1 216 ? -7.761 0.576 18.565 1.00 91.12 216 THR A CA 1
ATOM 1824 C C . THR A 1 216 ? -7.219 0.294 17.162 1.00 91.12 216 THR A C 1
ATOM 1826 O O . THR A 1 216 ? -6.032 0.013 17.022 1.00 91.12 216 THR A O 1
ATOM 1829 N N . ALA A 1 217 ? -8.055 0.400 16.124 1.00 91.56 217 ALA A N 1
ATOM 1830 C CA . ALA A 1 217 ? -7.620 0.243 14.737 1.00 91.56 217 ALA A CA 1
ATOM 1831 C C . ALA A 1 217 ? -6.754 1.414 14.264 1.00 91.56 217 ALA A C 1
ATOM 1833 O O . ALA A 1 217 ? -5.868 1.234 13.444 1.00 91.56 217 ALA A O 1
ATOM 1834 N N . ILE A 1 218 ? -6.982 2.607 14.809 1.00 94.62 218 ILE A N 1
ATOM 1835 C CA . ILE A 1 218 ? -6.290 3.833 14.395 1.00 94.62 218 ILE A CA 1
ATOM 1836 C C . ILE A 1 218 ? -5.231 4.245 15.417 1.00 94.62 218 ILE A C 1
ATOM 1838 O O . ILE A 1 218 ? -4.137 4.666 15.067 1.00 94.62 218 ILE A O 1
ATOM 1842 N N . TYR A 1 219 ? -5.549 4.117 16.703 1.00 93.19 219 TYR A N 1
ATOM 1843 C CA . TYR A 1 219 ? -4.696 4.536 17.806 1.00 93.19 219 TYR A CA 1
ATOM 1844 C C . TYR A 1 219 ? -3.737 3.413 18.221 1.00 93.19 219 TYR A C 1
ATOM 1846 O O . TYR A 1 219 ? -3.822 2.876 19.329 1.00 93.19 219 TYR A O 1
ATOM 1854 N N . ASN A 1 220 ? -2.846 3.046 17.304 1.00 92.56 220 ASN A N 1
ATOM 1855 C CA . ASN A 1 220 ? -1.735 2.128 17.537 1.00 92.56 220 ASN A CA 1
ATOM 1856 C C . ASN A 1 220 ? -0.454 2.626 16.858 1.00 92.56 220 ASN A C 1
ATOM 1858 O O . ASN A 1 220 ? -0.516 3.413 15.916 1.00 92.56 220 ASN A O 1
ATOM 1862 N N . ASN A 1 221 ? 0.699 2.160 17.340 1.00 91.31 221 ASN A N 1
ATOM 1863 C CA . ASN A 1 221 ? 2.019 2.655 16.922 1.00 91.31 221 ASN A CA 1
ATOM 1864 C C . ASN A 1 221 ? 2.214 2.619 15.417 1.00 91.31 221 ASN A C 1
ATOM 1866 O O . ASN A 1 221 ? 2.598 3.622 14.820 1.00 91.31 221 ASN A O 1
ATOM 1870 N N . PHE A 1 222 ? 1.939 1.462 14.820 1.00 92.50 222 PHE A N 1
ATOM 1871 C CA . PHE A 1 222 ? 2.139 1.266 13.401 1.00 92.50 222 PHE A CA 1
ATOM 1872 C C . PHE A 1 222 ? 1.239 2.182 12.571 1.00 92.50 222 PHE A C 1
ATOM 1874 O O . PHE A 1 222 ? 1.750 2.901 11.713 1.00 92.50 222 PHE A O 1
ATOM 1881 N N . TYR A 1 223 ? -0.070 2.213 12.854 1.00 93.88 223 TYR A N 1
ATOM 1882 C CA . TYR A 1 223 ? -0.994 3.067 12.109 1.00 93.88 223 TYR A CA 1
ATOM 1883 C C . TYR A 1 223 ? -0.633 4.547 12.242 1.00 93.88 223 TYR A C 1
ATOM 1885 O O . TYR A 1 223 ? -0.552 5.253 11.241 1.00 93.88 223 TYR A O 1
ATOM 1893 N N . CYS A 1 224 ? -0.371 5.021 13.463 1.00 91.81 224 CYS A N 1
ATOM 1894 C CA . CYS A 1 224 ? 0.020 6.408 13.693 1.00 91.81 224 CYS A CA 1
ATOM 1895 C C . CYS A 1 224 ? 1.308 6.770 12.940 1.00 91.81 224 CYS A C 1
ATOM 1897 O O . CYS A 1 224 ? 1.389 7.863 12.388 1.00 91.81 224 CYS A O 1
ATOM 1899 N N . ALA A 1 225 ? 2.282 5.858 12.872 1.00 90.50 225 ALA A N 1
ATOM 1900 C CA . ALA A 1 225 ? 3.525 6.074 12.139 1.00 90.50 225 ALA A CA 1
ATOM 1901 C C . ALA A 1 225 ? 3.293 6.214 10.631 1.00 90.50 225 ALA A C 1
ATOM 1903 O O . ALA A 1 225 ? 3.704 7.210 10.040 1.00 90.50 225 ALA A O 1
ATOM 1904 N N . ILE A 1 226 ? 2.599 5.256 10.005 1.00 92.38 226 ILE A N 1
ATOM 1905 C CA . ILE A 1 226 ? 2.326 5.323 8.561 1.00 92.38 226 ILE A CA 1
ATOM 1906 C C . ILE A 1 226 ? 1.407 6.502 8.222 1.00 92.38 226 ILE A C 1
ATOM 1908 O O . ILE A 1 226 ? 1.580 7.141 7.190 1.00 92.38 226 ILE A O 1
ATOM 1912 N N . PHE A 1 227 ? 0.470 6.850 9.104 1.00 93.44 227 PHE A N 1
ATOM 1913 C CA . PHE A 1 227 ? -0.397 8.004 8.907 1.00 93.44 227 PHE A CA 1
ATOM 1914 C C . PHE A 1 227 ? 0.382 9.320 9.000 1.00 93.44 227 PHE A C 1
ATOM 1916 O O . PHE A 1 227 ? 0.198 10.192 8.158 1.00 93.44 227 PHE A O 1
ATOM 1923 N N . LEU A 1 228 ? 1.307 9.451 9.955 1.00 90.38 228 LEU A N 1
ATOM 1924 C CA . LEU A 1 228 ? 2.192 10.613 10.047 1.00 90.38 228 LEU A CA 1
ATOM 1925 C C . LEU A 1 228 ? 3.083 10.747 8.804 1.00 90.38 228 LEU A C 1
ATOM 1927 O O . LEU A 1 228 ? 3.183 11.838 8.249 1.00 90.38 228 LEU A O 1
ATOM 1931 N N . ILE A 1 229 ? 3.676 9.644 8.334 1.00 89.56 229 ILE A N 1
ATOM 1932 C CA . ILE A 1 229 ? 4.465 9.628 7.091 1.00 89.56 229 ILE A CA 1
ATOM 1933 C C . ILE A 1 229 ? 3.606 10.091 5.913 1.00 89.56 229 ILE A C 1
ATOM 1935 O O . ILE A 1 229 ? 4.041 10.935 5.139 1.00 89.56 229 ILE A O 1
ATOM 1939 N N . TYR A 1 230 ? 2.373 9.597 5.797 1.00 92.06 230 TYR A N 1
ATOM 1940 C CA . TYR A 1 230 ? 1.439 10.037 4.762 1.00 92.06 230 TYR A CA 1
ATOM 1941 C C . TYR A 1 230 ? 1.151 11.543 4.818 1.00 92.06 230 TYR A C 1
ATOM 1943 O O . TYR A 1 230 ? 1.166 12.191 3.774 1.00 92.06 230 TYR A O 1
ATOM 1951 N N . LEU A 1 231 ? 0.925 12.107 6.011 1.00 92.69 231 LEU A N 1
ATOM 1952 C CA . LEU A 1 231 ? 0.713 13.549 6.175 1.00 92.69 231 LEU A CA 1
ATOM 1953 C C . LEU A 1 231 ? 1.942 14.345 5.725 1.00 92.69 231 LEU A C 1
ATOM 1955 O O . LEU A 1 231 ? 1.799 15.280 4.943 1.00 92.69 231 LEU A O 1
ATOM 1959 N N . ILE A 1 232 ? 3.140 13.949 6.169 1.00 87.69 232 ILE A N 1
ATOM 1960 C CA . ILE A 1 232 ? 4.401 14.588 5.765 1.00 87.69 232 ILE A CA 1
ATOM 1961 C C . ILE A 1 232 ? 4.554 14.526 4.243 1.00 87.69 232 ILE A C 1
ATOM 1963 O O . ILE A 1 232 ? 4.756 15.554 3.603 1.00 87.69 232 ILE A O 1
ATOM 1967 N N . LEU A 1 233 ? 4.387 13.338 3.653 1.00 86.12 233 LEU A N 1
ATOM 1968 C CA . LEU A 1 233 ? 4.467 13.157 2.208 1.00 86.12 233 LEU A CA 1
ATOM 1969 C C . LEU A 1 233 ? 3.446 14.017 1.472 1.00 86.12 233 LEU A C 1
ATOM 1971 O O . LEU A 1 233 ? 3.775 14.516 0.411 1.00 86.12 233 LEU A O 1
ATOM 1975 N N . TYR A 1 234 ? 2.239 14.224 2.004 1.00 87.56 234 TYR A N 1
ATOM 1976 C CA . TYR A 1 234 ? 1.216 15.018 1.319 1.00 87.56 234 TYR A CA 1
ATOM 1977 C C . TYR A 1 234 ? 1.609 16.490 1.217 1.00 87.56 234 TYR A C 1
ATOM 1979 O O . TYR A 1 234 ? 1.417 17.098 0.165 1.00 87.56 234 TYR A O 1
ATOM 1987 N N . PHE A 1 235 ? 2.190 17.042 2.284 1.00 85.50 235 PHE A N 1
ATOM 1988 C CA . PHE A 1 235 ? 2.675 18.421 2.288 1.00 85.50 235 PHE A CA 1
ATOM 1989 C C . PHE A 1 235 ? 3.969 18.609 1.488 1.00 85.50 235 PHE A C 1
ATOM 1991 O O . PHE A 1 235 ? 4.204 19.709 1.001 1.00 85.50 235 PHE A O 1
ATOM 1998 N N . LEU A 1 236 ? 4.777 17.556 1.315 1.00 81.94 236 LEU A N 1
ATOM 1999 C CA . LEU A 1 236 ? 5.936 17.579 0.416 1.00 81.94 236 LEU A CA 1
ATOM 2000 C C . LEU A 1 236 ? 5.520 17.428 -1.054 1.00 81.94 236 LEU A C 1
ATOM 2002 O O . LEU A 1 236 ? 5.909 18.224 -1.900 1.00 81.94 236 LEU A O 1
ATOM 2006 N N . ASN A 1 237 ? 4.733 16.395 -1.362 1.00 79.69 237 ASN A N 1
ATOM 2007 C CA . ASN A 1 237 ? 4.218 16.095 -2.691 1.00 79.69 237 ASN A CA 1
ATOM 2008 C C . ASN A 1 237 ? 2.934 15.217 -2.618 1.00 79.69 237 ASN A C 1
ATOM 2010 O O . ASN A 1 237 ? 2.991 14.032 -2.259 1.00 79.69 237 ASN A O 1
ATOM 2014 N N . PRO A 1 238 ? 1.765 15.725 -3.053 1.00 81.69 238 PRO A N 1
ATOM 2015 C CA . PRO A 1 238 ? 0.505 14.974 -3.004 1.00 81.69 238 PRO A CA 1
ATOM 2016 C C . PRO A 1 238 ? 0.479 13.658 -3.802 1.00 81.69 238 PRO A C 1
ATOM 2018 O O . PRO A 1 238 ? -0.252 12.735 -3.431 1.00 81.69 238 PRO A O 1
ATOM 2021 N N . VAL A 1 239 ? 1.273 13.533 -4.871 1.00 78.00 239 VAL A N 1
ATOM 2022 C CA . VAL A 1 239 ? 1.383 12.304 -5.681 1.00 78.00 239 VAL A CA 1
ATOM 2023 C C . VAL A 1 239 ? 2.111 11.209 -4.896 1.00 78.00 239 VAL A C 1
ATOM 2025 O O . VAL A 1 239 ? 1.672 10.055 -4.882 1.00 78.00 239 VAL A O 1
ATOM 2028 N N . MET A 1 240 ? 3.188 11.555 -4.183 1.00 79.00 240 MET A N 1
ATOM 2029 C CA . MET A 1 240 ? 3.883 10.624 -3.288 1.00 79.00 240 MET A CA 1
ATOM 2030 C C . MET A 1 240 ? 2.957 10.121 -2.187 1.00 79.00 240 MET A C 1
ATOM 2032 O O . MET A 1 240 ? 2.891 8.917 -1.936 1.00 79.00 240 MET A O 1
ATOM 2036 N N . ALA A 1 241 ? 2.201 11.027 -1.566 1.00 84.81 241 ALA A N 1
ATOM 2037 C CA . ALA A 1 241 ? 1.223 10.659 -0.553 1.00 84.81 241 ALA A CA 1
ATOM 2038 C C . ALA A 1 241 ? 0.143 9.733 -1.110 1.00 84.81 241 ALA A C 1
ATOM 2040 O O . ALA A 1 241 ? -0.186 8.733 -0.476 1.00 84.81 241 ALA A O 1
ATOM 2041 N N . TYR A 1 242 ? -0.372 10.009 -2.310 1.00 83.88 242 TYR A N 1
ATOM 2042 C CA . TYR A 1 242 ? -1.319 9.123 -2.983 1.00 83.88 242 TYR A CA 1
ATOM 2043 C C . TYR A 1 242 ? -0.742 7.713 -3.173 1.00 83.88 242 TYR A C 1
ATOM 2045 O O . TYR A 1 242 ? -1.379 6.735 -2.782 1.00 83.88 242 TYR A O 1
ATOM 2053 N N . ARG A 1 243 ? 0.496 7.580 -3.661 1.00 81.12 243 ARG A N 1
ATOM 2054 C CA . ARG A 1 243 ? 1.160 6.270 -3.817 1.00 81.12 243 ARG A CA 1
ATOM 2055 C C . ARG A 1 243 ? 1.431 5.571 -2.479 1.00 81.12 243 ARG A C 1
ATOM 2057 O O . ARG A 1 243 ? 1.322 4.349 -2.384 1.00 81.12 243 ARG A O 1
ATOM 2064 N N . PHE A 1 244 ? 1.763 6.325 -1.434 1.00 86.38 244 PHE A N 1
ATOM 2065 C CA . PHE A 1 244 ? 1.973 5.782 -0.091 1.00 86.38 244 PHE A CA 1
ATOM 2066 C C . PHE A 1 244 ? 0.655 5.383 0.595 1.00 86.38 244 PHE A C 1
ATOM 2068 O O . PHE A 1 244 ? 0.624 4.450 1.396 1.00 86.38 244 PHE A O 1
ATOM 2075 N N . SER A 1 245 ? -0.458 6.037 0.254 1.00 89.75 245 SER A N 1
ATOM 2076 C CA . SER A 1 245 ? -1.767 5.812 0.879 1.00 89.75 245 SER A CA 1
ATOM 2077 C C . SER A 1 245 ? -2.256 4.364 0.800 1.00 89.75 245 SER A C 1
ATOM 2079 O O . SER A 1 245 ? -3.011 3.932 1.671 1.00 89.75 245 SER A O 1
ATOM 2081 N N . TYR A 1 246 ? -1.794 3.586 -0.186 1.00 89.06 246 TYR A N 1
ATOM 2082 C CA . TYR A 1 246 ? -2.128 2.168 -0.299 1.00 89.06 246 TYR A CA 1
ATOM 2083 C C . TYR A 1 246 ? -1.729 1.375 0.948 1.00 89.06 246 TYR A C 1
ATOM 2085 O O . TYR A 1 246 ? -2.453 0.459 1.318 1.00 89.06 246 TYR A O 1
ATOM 2093 N N . TYR A 1 247 ? -0.672 1.761 1.671 1.00 91.12 247 TYR A N 1
ATOM 2094 C CA . TYR A 1 247 ? -0.320 1.130 2.950 1.00 91.12 247 TYR A CA 1
ATOM 2095 C C . TYR A 1 247 ? -1.381 1.357 4.027 1.00 91.12 247 TYR A C 1
ATOM 2097 O O . TYR A 1 247 ? -1.745 0.424 4.744 1.00 91.12 247 TYR A O 1
ATOM 2105 N N . ILE A 1 248 ? -1.914 2.579 4.107 1.00 92.75 248 ILE A N 1
ATOM 2106 C CA . ILE A 1 248 ? -3.006 2.929 5.021 1.00 92.75 248 ILE A CA 1
ATOM 2107 C C . ILE A 1 248 ? -4.263 2.152 4.636 1.00 92.75 248 ILE A C 1
ATOM 2109 O O . ILE A 1 248 ? -4.877 1.511 5.486 1.00 92.75 248 ILE A O 1
ATOM 2113 N N . ILE A 1 249 ? -4.625 2.162 3.351 1.00 91.50 249 ILE A N 1
ATOM 2114 C CA . ILE A 1 249 ? -5.828 1.485 2.862 1.00 91.50 249 ILE A CA 1
ATOM 2115 C C . ILE A 1 249 ? -5.730 -0.022 3.090 1.00 91.50 249 ILE A C 1
ATOM 2117 O O . ILE A 1 249 ? -6.673 -0.598 3.622 1.00 91.50 249 ILE A O 1
ATOM 2121 N N . ILE A 1 250 ? -4.610 -0.660 2.738 1.00 92.75 250 ILE A N 1
ATOM 2122 C CA . ILE A 1 250 ? -4.408 -2.101 2.935 1.00 92.75 250 ILE A CA 1
ATOM 2123 C C . ILE A 1 250 ? -4.490 -2.446 4.417 1.00 92.75 250 ILE A C 1
ATOM 2125 O O . ILE A 1 250 ? -5.195 -3.386 4.772 1.00 92.75 250 ILE A O 1
ATOM 2129 N N . TYR A 1 251 ? -3.828 -1.676 5.288 1.00 94.00 251 TYR A N 1
ATOM 2130 C CA . TYR A 1 251 ? -3.905 -1.889 6.731 1.00 94.00 251 TYR A CA 1
ATOM 2131 C C . TYR A 1 251 ? -5.357 -1.873 7.224 1.00 94.00 251 TYR A C 1
ATOM 2133 O O . TYR A 1 251 ? -5.790 -2.801 7.906 1.00 94.00 251 TYR A O 1
ATOM 2141 N N . LEU A 1 252 ? -6.126 -0.844 6.849 1.00 91.88 252 LEU A N 1
ATOM 2142 C CA . LEU A 1 252 ? -7.532 -0.728 7.237 1.00 91.88 252 LEU A CA 1
ATOM 2143 C C . LEU A 1 252 ? -8.378 -1.842 6.618 1.00 91.88 252 LEU A C 1
ATOM 2145 O O . LEU A 1 252 ? -9.312 -2.328 7.254 1.00 91.88 252 LEU A O 1
ATOM 2149 N N . ALA A 1 253 ? -8.035 -2.261 5.399 1.00 91.38 253 ALA A N 1
ATOM 2150 C CA . ALA A 1 253 ? -8.728 -3.312 4.681 1.00 91.38 253 ALA A CA 1
ATOM 2151 C C . ALA A 1 253 ? -8.575 -4.672 5.366 1.00 91.38 253 ALA A C 1
ATOM 2153 O O . ALA A 1 253 ? -9.542 -5.422 5.446 1.00 91.38 253 ALA A O 1
ATOM 2154 N N . VAL A 1 254 ? -7.384 -4.986 5.880 1.00 93.06 254 VAL A N 1
ATOM 2155 C CA . VAL A 1 254 ? -7.092 -6.277 6.521 1.00 93.06 254 VAL A CA 1
ATOM 2156 C C . VAL A 1 254 ? -7.272 -6.265 8.039 1.00 93.06 254 VAL A C 1
ATOM 2158 O O . VAL A 1 254 ? -7.110 -7.307 8.673 1.00 93.06 254 VAL A O 1
ATOM 2161 N N . TYR A 1 255 ? -7.611 -5.122 8.643 1.00 92.25 255 TYR A N 1
ATOM 2162 C CA . TYR A 1 255 ? -7.772 -5.032 10.090 1.00 92.25 255 TYR A CA 1
ATOM 2163 C C . TYR A 1 255 ? -8.900 -5.957 10.590 1.00 92.25 255 TYR A C 1
ATOM 2165 O O . TYR A 1 255 ? -10.010 -5.914 10.048 1.00 92.25 255 TYR A O 1
ATOM 2173 N N . PRO A 1 256 ? -8.665 -6.789 11.625 1.00 89.56 256 PRO A N 1
ATOM 2174 C CA . PRO A 1 256 ? -9.685 -7.692 12.141 1.00 89.56 256 PRO A CA 1
ATOM 2175 C C . PRO A 1 256 ? -10.727 -6.913 12.955 1.00 89.56 256 PRO A C 1
ATOM 2177 O O . PRO A 1 256 ? -10.480 -6.442 14.067 1.00 89.56 256 PRO A O 1
ATOM 2180 N N . PHE A 1 257 ? -11.928 -6.778 12.400 1.00 83.12 257 PHE A N 1
ATOM 2181 C CA . PHE A 1 257 ? -13.040 -6.066 13.022 1.00 83.12 257 PHE A CA 1
ATOM 2182 C C . PHE A 1 257 ? -13.984 -7.046 13.725 1.00 83.12 257 PHE A C 1
ATOM 2184 O O . PHE A 1 257 ? -14.997 -7.470 13.163 1.00 83.12 257 PHE A O 1
ATOM 2191 N N . TYR A 1 258 ? -13.699 -7.356 14.989 1.00 76.19 258 TYR A N 1
ATOM 2192 C CA . TYR A 1 258 ? -14.588 -8.180 15.812 1.00 76.19 258 TYR A CA 1
ATOM 2193 C C . TYR A 1 258 ? -15.877 -7.423 16.189 1.00 76.19 258 TYR A C 1
ATOM 2195 O O . TYR A 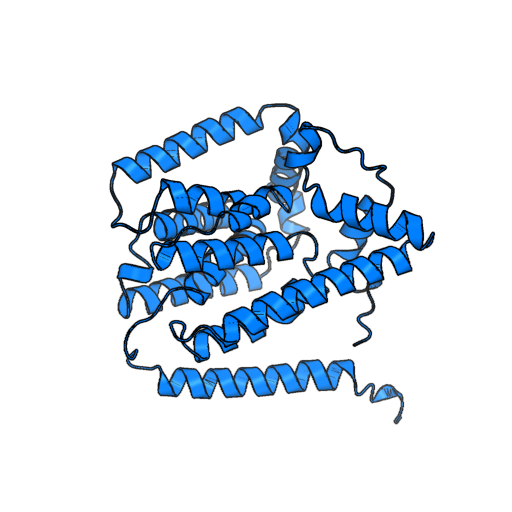1 258 ? -15.840 -6.249 16.564 1.00 76.19 258 TYR A O 1
ATOM 2203 N N . GLY A 1 259 ? -17.036 -8.088 16.101 1.00 71.12 259 GLY A N 1
ATOM 2204 C CA . GLY A 1 259 ? -18.356 -7.531 16.453 1.00 71.12 259 GLY A CA 1
ATOM 2205 C C . GLY A 1 259 ? -18.963 -6.588 15.401 1.00 71.12 259 GLY A C 1
ATOM 2206 O O . GLY A 1 259 ? -18.289 -6.181 14.462 1.00 71.12 259 GLY A O 1
ATOM 2207 N N . LYS A 1 260 ? -20.253 -6.242 15.516 1.00 69.56 260 LYS A N 1
ATOM 2208 C CA . LYS A 1 260 ? -20.978 -5.398 14.536 1.00 69.56 260 LYS A CA 1
ATOM 2209 C C . LYS A 1 260 ? -20.610 -3.911 14.676 1.00 69.56 260 LYS A C 1
ATOM 2211 O O . LYS A 1 260 ? -20.593 -3.396 15.790 1.00 69.56 260 LYS A O 1
ATOM 2216 N N . LEU A 1 261 ? -20.348 -3.218 13.564 1.00 76.50 261 LEU A N 1
ATOM 2217 C CA . LEU A 1 261 ? -20.309 -1.747 13.540 1.00 76.50 261 LEU A CA 1
ATOM 2218 C C . LEU A 1 261 ? -21.735 -1.205 13.380 1.00 76.50 261 LEU A C 1
ATOM 2220 O O . LEU A 1 261 ? -22.567 -1.834 12.723 1.00 76.50 261 LEU A O 1
ATOM 2224 N N . LYS A 1 262 ? -22.010 -0.015 13.933 1.00 77.25 262 LYS A N 1
ATOM 2225 C CA . LYS A 1 262 ? -23.351 0.605 13.952 1.00 77.25 262 LYS A CA 1
ATOM 2226 C C . LYS A 1 262 ? -24.021 0.663 12.570 1.00 77.25 262 LYS A C 1
ATOM 2228 O O . LYS A 1 262 ? -25.231 0.499 12.474 1.00 77.25 262 LYS A O 1
ATOM 2233 N N . TYR A 1 263 ? -23.234 0.855 11.511 1.00 81.56 263 TYR A N 1
ATOM 2234 C CA . TYR A 1 263 ? -23.724 1.039 10.141 1.00 81.56 263 TYR A CA 1
ATOM 2235 C C . TYR A 1 263 ? -23.377 -0.116 9.187 1.00 81.56 263 TYR A C 1
ATOM 2237 O O . TYR A 1 263 ? -23.533 0.038 7.979 1.00 81.56 263 TYR A O 1
ATOM 2245 N N . ASP A 1 264 ? -22.951 -1.282 9.695 1.00 83.25 264 ASP A N 1
ATOM 2246 C CA . ASP A 1 264 ? -22.485 -2.405 8.855 1.00 83.25 264 ASP A CA 1
ATOM 2247 C C . ASP A 1 264 ? -23.511 -2.812 7.777 1.00 83.25 264 ASP A C 1
ATOM 2249 O O . ASP A 1 264 ? -23.137 -3.048 6.631 1.00 83.25 264 ASP A O 1
ATOM 2253 N N . LYS A 1 265 ? -24.811 -2.863 8.112 1.00 84.56 265 LYS A N 1
ATOM 2254 C CA . LYS A 1 265 ? -25.865 -3.271 7.161 1.00 84.56 265 LYS A CA 1
ATOM 2255 C C . LYS A 1 265 ? -26.006 -2.286 5.996 1.00 84.56 265 LYS A C 1
ATOM 2257 O O . LYS A 1 265 ? -26.070 -2.714 4.850 1.00 84.56 265 LYS A O 1
ATOM 2262 N N . ILE A 1 266 ? -26.033 -0.985 6.293 1.00 87.56 266 ILE A N 1
ATOM 2263 C CA . ILE A 1 266 ? -26.177 0.072 5.281 1.00 87.56 266 ILE A CA 1
ATOM 2264 C C . ILE A 1 266 ? -24.933 0.101 4.389 1.00 87.56 266 ILE A C 1
ATOM 2266 O O . ILE A 1 266 ? -25.062 0.104 3.169 1.00 87.56 266 ILE A O 1
ATOM 2270 N N . LEU A 1 267 ? -23.737 0.039 4.983 1.00 84.44 267 LEU A N 1
ATOM 2271 C CA . LEU A 1 267 ? -22.480 0.034 4.232 1.00 84.44 267 LEU A CA 1
ATOM 2272 C C . LEU A 1 267 ? -22.372 -1.192 3.314 1.00 84.44 267 LEU A C 1
ATOM 2274 O O . LEU A 1 267 ? -21.979 -1.047 2.162 1.00 84.44 267 LEU A O 1
ATOM 2278 N N . ASN A 1 268 ? -22.787 -2.378 3.772 1.00 86.12 268 ASN A N 1
ATOM 2279 C CA . ASN A 1 268 ? -22.826 -3.572 2.921 1.00 86.12 268 ASN A CA 1
ATOM 2280 C C . ASN A 1 268 ? -23.715 -3.372 1.687 1.00 86.12 268 ASN A C 1
ATOM 2282 O O . ASN A 1 268 ? -23.299 -3.735 0.590 1.00 86.12 268 ASN A O 1
ATOM 2286 N N . ILE A 1 269 ? -24.905 -2.783 1.843 1.00 85.81 269 ILE A N 1
ATOM 2287 C CA . ILE A 1 269 ? -25.824 -2.531 0.721 1.00 85.81 269 ILE A CA 1
ATOM 2288 C C . ILE A 1 269 ? -25.209 -1.518 -0.247 1.00 85.81 269 ILE A C 1
ATOM 2290 O O . ILE A 1 269 ? -25.081 -1.808 -1.433 1.00 85.81 269 ILE A O 1
ATOM 2294 N N . VAL A 1 270 ? -24.773 -0.363 0.267 1.00 84.69 270 VAL A N 1
ATOM 2295 C CA . VAL A 1 270 ? -24.199 0.720 -0.545 1.00 84.69 270 VAL A CA 1
ATOM 2296 C C . VAL A 1 270 ? -23.005 0.218 -1.352 1.00 84.69 270 VAL A C 1
ATOM 2298 O O . VAL A 1 270 ? -22.967 0.396 -2.566 1.00 84.69 270 VAL A O 1
ATOM 2301 N N . PHE A 1 271 ? -22.053 -0.463 -0.712 1.00 84.12 271 PHE A N 1
ATOM 2302 C CA . PHE A 1 271 ? -20.859 -0.926 -1.412 1.00 84.12 271 PHE A CA 1
ATOM 2303 C C . PHE A 1 271 ? -21.127 -2.096 -2.357 1.00 84.12 271 PHE A C 1
ATOM 2305 O O . PHE A 1 271 ? -20.455 -2.193 -3.380 1.00 84.12 271 PHE A O 1
ATOM 2312 N N . SER A 1 272 ? -22.138 -2.929 -2.094 1.00 83.62 272 SER A N 1
ATOM 2313 C CA . SER A 1 272 ? -22.568 -3.944 -3.065 1.00 83.62 272 SER A CA 1
ATOM 2314 C C . SER A 1 272 ? -23.140 -3.296 -4.330 1.00 83.62 272 SER A C 1
ATOM 2316 O O . SER A 1 272 ? -22.798 -3.715 -5.430 1.00 83.62 272 SER A O 1
ATOM 2318 N N . ILE A 1 273 ? -23.941 -2.231 -4.194 1.00 83.00 273 ILE A N 1
ATOM 2319 C CA . ILE A 1 273 ? -24.455 -1.460 -5.340 1.00 83.00 273 ILE A CA 1
ATOM 2320 C C . ILE A 1 273 ? -23.300 -0.811 -6.110 1.00 83.00 273 ILE A C 1
ATOM 2322 O O . ILE A 1 273 ? -23.248 -0.917 -7.333 1.00 83.00 273 ILE A O 1
ATOM 2326 N N . VAL A 1 274 ? -22.346 -0.189 -5.407 1.00 79.88 274 VAL A N 1
ATOM 2327 C CA . VAL A 1 274 ? -21.144 0.397 -6.026 1.00 79.88 274 VAL A CA 1
ATOM 2328 C C . VAL A 1 274 ? -20.350 -0.659 -6.793 1.00 79.88 274 VAL A C 1
ATOM 2330 O O . VAL A 1 274 ? -19.917 -0.393 -7.909 1.00 79.88 274 VAL A O 1
ATOM 2333 N N . LEU A 1 275 ? -20.190 -1.863 -6.240 1.00 79.94 275 LEU A N 1
ATOM 2334 C CA . LEU A 1 275 ? -19.503 -2.957 -6.923 1.00 79.94 275 LEU A CA 1
ATOM 2335 C C . LEU A 1 275 ? -20.237 -3.397 -8.185 1.00 79.94 275 LEU A C 1
ATOM 2337 O O . LEU A 1 275 ? -19.592 -3.563 -9.211 1.00 79.94 275 LEU A O 1
ATOM 2341 N N . VAL A 1 276 ? -21.561 -3.561 -8.126 1.00 78.88 276 VAL A N 1
ATOM 2342 C CA . VAL A 1 276 ? -22.371 -3.910 -9.303 1.00 78.88 276 VAL A CA 1
ATOM 2343 C C . VAL A 1 276 ? -22.258 -2.823 -10.368 1.00 78.88 276 VAL A C 1
ATOM 2345 O O . VAL A 1 276 ? -22.042 -3.136 -11.533 1.00 78.88 276 VAL A O 1
ATOM 2348 N N . PHE A 1 277 ? -22.333 -1.550 -9.976 1.00 79.25 277 PHE A N 1
ATOM 2349 C CA . PHE A 1 277 ? -22.170 -0.424 -10.891 1.00 79.25 277 PHE A CA 1
ATOM 2350 C C . PHE A 1 277 ? -20.777 -0.402 -11.528 1.00 79.25 277 PHE A C 1
ATOM 2352 O O . PHE A 1 277 ? -20.655 -0.251 -12.742 1.00 79.25 277 PHE A O 1
ATOM 2359 N N . LEU A 1 278 ? -19.716 -0.578 -10.739 1.00 72.81 278 LEU A N 1
ATOM 2360 C CA . LEU A 1 278 ? -18.347 -0.615 -11.250 1.00 72.81 278 LEU A CA 1
ATOM 2361 C C . LEU A 1 278 ? -18.115 -1.826 -12.149 1.00 72.81 278 LEU A C 1
ATOM 2363 O O . LEU A 1 278 ? -17.539 -1.673 -13.220 1.00 72.81 278 LEU A O 1
ATOM 2367 N N . PHE A 1 279 ? -18.606 -3.001 -11.759 1.00 71.56 279 PHE A N 1
ATOM 2368 C CA . PHE A 1 279 ? -18.538 -4.200 -12.583 1.00 71.56 279 PHE A CA 1
ATOM 2369 C C . PHE A 1 279 ? -19.272 -3.993 -13.907 1.00 71.56 279 PHE A C 1
ATOM 2371 O O . PHE A 1 279 ? -18.695 -4.262 -14.953 1.00 71.56 279 PHE A O 1
ATOM 2378 N N . TYR A 1 280 ? -20.487 -3.437 -13.882 1.00 73.69 280 TYR A N 1
ATOM 2379 C CA . TYR A 1 280 ? -21.232 -3.093 -15.089 1.00 73.69 280 TYR A CA 1
ATOM 2380 C C . TYR A 1 280 ? -20.431 -2.144 -15.980 1.00 73.69 280 TYR A C 1
ATOM 2382 O O . TYR A 1 280 ? -20.209 -2.462 -17.137 1.00 73.69 280 TYR A O 1
ATOM 2390 N N . ASN A 1 281 ? -19.925 -1.025 -15.456 1.00 68.81 281 ASN A N 1
ATOM 2391 C CA . ASN A 1 281 ? -19.186 -0.057 -16.270 1.00 68.81 281 ASN A CA 1
ATOM 2392 C C . ASN A 1 281 ? -17.879 -0.633 -16.823 1.00 68.81 281 ASN A C 1
ATOM 2394 O O . ASN A 1 281 ? -17.589 -0.448 -18.001 1.00 68.81 281 ASN A O 1
ATOM 2398 N N . VAL A 1 282 ? -17.098 -1.353 -16.015 1.00 65.25 282 VAL A N 1
ATOM 2399 C CA . VAL A 1 282 ? -15.829 -1.963 -16.443 1.00 65.25 282 VAL A CA 1
ATOM 2400 C C . VAL A 1 282 ? -16.072 -3.082 -17.455 1.00 65.25 282 VAL A C 1
ATOM 2402 O O . VAL A 1 282 ? -15.376 -3.149 -18.463 1.00 65.25 282 VAL A O 1
ATOM 2405 N N . PHE A 1 283 ? -17.065 -3.943 -17.238 1.00 56.41 283 PHE A N 1
ATOM 2406 C CA . PHE A 1 283 ? -17.378 -5.054 -18.138 1.00 56.41 283 PHE A CA 1
ATOM 2407 C C . PHE A 1 283 ? -18.040 -4.570 -19.437 1.00 56.41 283 PHE A C 1
ATOM 2409 O O . PHE A 1 283 ? -17.625 -4.958 -20.524 1.00 56.41 283 PHE A O 1
ATOM 2416 N N . TYR A 1 284 ? -19.007 -3.654 -19.344 1.00 53.34 284 TYR A N 1
ATOM 2417 C CA . TYR A 1 284 ? -19.687 -3.057 -20.497 1.00 53.34 284 TYR A CA 1
ATOM 2418 C C . TYR A 1 284 ? -18.710 -2.272 -21.379 1.00 53.34 284 TYR A C 1
ATOM 2420 O O . TYR A 1 284 ? -18.660 -2.497 -22.584 1.00 53.34 284 TYR A O 1
ATOM 2428 N N . SER A 1 285 ? -17.864 -1.419 -20.788 1.00 53.09 285 SER A N 1
ATOM 2429 C CA . SER A 1 285 ? -16.869 -0.642 -21.546 1.00 53.09 285 SER A CA 1
ATOM 2430 C C . SER A 1 285 ? -15.750 -1.488 -22.159 1.00 53.09 285 SER A C 1
ATOM 2432 O O . SER A 1 285 ? -15.147 -1.063 -23.140 1.00 53.09 285 SER A O 1
ATOM 2434 N N . SER A 1 286 ? -15.459 -2.671 -21.604 1.00 49.12 286 SER A N 1
ATOM 2435 C CA . SER A 1 286 ? -14.389 -3.542 -22.104 1.00 49.12 286 SER A CA 1
ATOM 2436 C C . SER A 1 286 ? -14.854 -4.620 -23.085 1.00 49.12 286 SER A C 1
ATOM 2438 O O . SER A 1 286 ? -14.000 -5.197 -23.762 1.00 49.12 286 SER A O 1
ATOM 2440 N N . HIS A 1 287 ? -16.154 -4.933 -23.171 1.00 43.56 287 HIS A N 1
ATOM 2441 C CA . HIS A 1 287 ? -16.670 -6.036 -24.004 1.00 43.56 287 HIS A CA 1
ATOM 2442 C C . HIS A 1 287 ? -17.774 -5.640 -24.992 1.00 43.56 287 HIS A C 1
ATOM 2444 O O . HIS A 1 287 ? -18.068 -6.426 -25.890 1.00 43.56 287 HIS A O 1
ATOM 2450 N N . ILE A 1 288 ? -18.360 -4.444 -24.883 1.00 38.94 288 ILE A N 1
ATOM 2451 C CA . ILE A 1 288 ? -19.366 -3.952 -25.830 1.00 38.94 288 ILE A CA 1
ATOM 2452 C C . ILE A 1 288 ? -18.795 -2.732 -26.563 1.00 38.94 288 ILE A C 1
ATOM 2454 O O . ILE A 1 288 ? -19.064 -1.579 -26.232 1.00 38.94 288 ILE A O 1
ATOM 2458 N N . ASP A 1 289 ? -17.973 -2.998 -27.579 1.00 37.75 289 ASP A N 1
ATOM 2459 C CA . ASP A 1 289 ? -17.584 -1.988 -28.564 1.00 37.75 289 ASP A CA 1
ATOM 2460 C C . ASP A 1 289 ? -18.769 -1.750 -29.518 1.00 37.75 289 ASP A C 1
ATOM 2462 O O . ASP A 1 289 ? -18.874 -2.323 -30.601 1.00 37.75 289 ASP A O 1
ATOM 2466 N N . LEU A 1 290 ? -19.725 -0.919 -29.088 1.00 35.91 290 LEU A N 1
ATOM 2467 C CA . LEU A 1 290 ? -20.906 -0.524 -29.874 1.00 35.91 290 LEU A CA 1
ATOM 2468 C C . LEU A 1 290 ? -20.567 0.278 -31.146 1.00 35.91 290 LEU A C 1
ATOM 2470 O O . LEU A 1 290 ? -21.474 0.673 -31.875 1.00 35.91 290 LEU A O 1
ATOM 2474 N N . LYS A 1 291 ? -19.282 0.502 -31.454 1.00 35.12 291 LYS A N 1
ATOM 2475 C CA . LYS A 1 291 ? -18.853 1.039 -32.753 1.00 35.12 291 LYS A CA 1
ATOM 2476 C C . LYS A 1 291 ? -18.916 0.018 -33.892 1.00 35.12 291 LYS A C 1
ATOM 2478 O O . LYS A 1 291 ? -18.765 0.418 -35.036 1.00 35.12 291 LYS A O 1
ATOM 2483 N N . LEU A 1 292 ? -19.181 -1.258 -33.604 1.00 29.94 292 LEU A N 1
ATOM 2484 C CA . LEU A 1 292 ? -19.469 -2.284 -34.617 1.00 29.94 292 LEU A CA 1
ATOM 2485 C C . LEU A 1 292 ? -20.976 -2.459 -34.908 1.00 29.94 292 LEU A C 1
ATOM 2487 O O . LEU A 1 292 ? -21.353 -3.359 -35.651 1.00 29.94 292 LEU A O 1
ATOM 2491 N N . LEU A 1 293 ? -21.840 -1.602 -34.345 1.00 28.45 293 LEU A N 1
ATOM 2492 C CA . LEU A 1 293 ? -23.288 -1.557 -34.616 1.00 28.45 293 LEU A CA 1
ATOM 2493 C C . LEU A 1 293 ? -23.773 -0.145 -35.004 1.00 28.45 293 LEU A C 1
ATOM 2495 O O . LEU A 1 293 ? -24.892 0.254 -34.673 1.00 28.45 293 LEU A O 1
ATOM 2499 N N . LYS A 1 294 ? -22.934 0.613 -35.714 1.00 27.97 294 LYS A N 1
ATOM 2500 C CA . LYS A 1 294 ? -23.359 1.765 -36.516 1.00 27.97 294 LYS A CA 1
ATOM 2501 C C . LYS A 1 294 ? -22.673 1.747 -37.868 1.00 27.97 294 LYS A C 1
ATOM 2503 O O . LYS A 1 294 ? -21.443 1.537 -37.875 1.00 27.97 294 LYS A O 1
#

Sequence (294 aa):
MYVPIEKNADYEGYVNFTFQNYHFELKSIFSEPYFPLILNAMFKYTQDWKQALNAVYFINFLSSSVFYIWFAYRRDVKYWIKILFFAFSYILFTYTVLRNSPAYFLFGFLIFYLLLGRRFWAGYFGFLTHISSLPALAATFLGFGKPTYKQFFLILLGAITFSGLLSLSYFAHITAKLDTYTDPSIAEKYGVNIFHKIYFVMIIGLTLLIYKNRKTAIYNNFYCAIFLIYLILYFLNPVMAYRFSYYIIIYLAVYPFYGKLKYDKILNIVFSIVLVFLFYNVFYSSHIDLKLLK